Protein AF-A0A133V6A6-F1 (afdb_monomer)

pLDDT: mean 85.94, std 16.11, range [38.84, 98.31]

Organism: NCBI:txid1698274

Nearest PDB structures (foldseek):
  8to0-assembly1_Gd  TM=2.543E-01  e=1.279E+00  Mus musculus
  9cpb-assembly1_5T  TM=3.030E-01  e=3.774E+00  Bos taurus

Radius of gyration: 33.79 Å; Cα contacts (8 Å, |Δi|>4): 159; chains: 1; bounding box: 65×48×105 Å

Solvent-accessible surface area (backbone atoms only — not comparable to full-atom values): 13225 Å² total; per-residue (Å²): 139,61,66,69,58,54,53,48,54,53,47,59,66,71,58,58,72,72,74,77,75,78,83,86,76,93,72,55,73,68,56,49,52,51,50,50,54,53,51,48,52,51,52,42,55,51,50,31,58,67,40,45,63,33,49,52,48,37,53,52,37,54,52,49,53,50,52,54,44,53,61,52,68,77,54,75,72,95,63,96,63,62,68,70,59,48,54,52,20,52,53,32,41,54,50,30,44,55,41,37,53,57,19,56,70,52,47,65,76,66,93,58,67,44,56,76,46,49,63,58,31,50,60,35,45,54,54,21,50,56,40,36,51,51,26,45,71,76,25,42,73,50,28,31,74,77,38,41,74,60,46,52,53,50,50,57,44,51,52,54,35,50,51,30,49,46,58,40,50,49,57,51,50,59,50,49,54,56,49,49,54,51,48,53,51,53,51,53,51,52,54,51,50,52,51,50,55,50,49,56,52,50,53,53,50,51,51,53,52,50,52,53,50,39,72,77,38,79,78,48,76,58,77,57,62,49,94,86,76,80,50,71,50,83,55,82,99

Secondary structure (DSSP, 8-state):
--HHHHHHHHHHHHS--PPPPP------HHHHHHHHHHHHHHHHHHHHHHTHHHHHHHHHHHHHHHHHHHHHHSPPPSS---HHHHHHHHHHHHHHHHHHHHHHHT----SS--HHHHHHHHHHHHHHHHHHHHHHHHHHHHHHHHHHHHHHHHHHHHHHHHHHHHHHHHHHHHHHHHHHHHHHHHHHHHHHHHHHHHHHHHHHHHHHHHHHHHHHSTT--EEEE-TTT-PEEEE--

Sequence (237 aa):
MTENMVFKKIKDFFSGKPEEEPEIRRLTLDELKKEIIERKEDLKSKAEADLEAPLKRIIKTSGKIRRLIDDLEDAETTEEVHPRI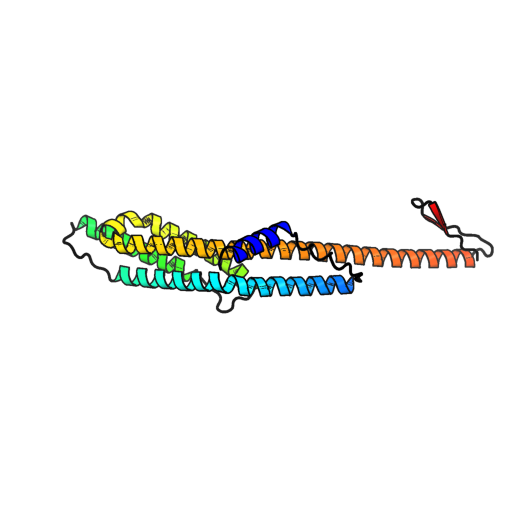YKSASEEKRLLIKKTRRALKKLDAPSSPTWGRLSKFSSSLTRSINLLGKASSSHRLRVATLFEGRMKRLEDLLDNLQTASKDFNETLANTNTRLNELDELSSTLSEREDLLRRSTALEKRINSLVDEIVEKRPGTIIVLGEVYTGKTFFTTY

Foldseek 3Di:
DPVVVVVVVVCVVVVPPPPPDPDDDDDDLVRVLVVLVVVLVVLQVVLLVQLPVLLVLLVVLLVVLLVLLVVLLPDDFPDDDDVVLVVQLNVLSVQLSVQLVVLSVLQPRDPGSGLVNLVVNLVSLVSSLVSNVVSLVVRVPSNCVRPVVSSVVSVVSSVSNVVSSVSSVVSSVVSVVVNVVSVVVSVVSVVVVVVVVVVVVVVVVVVVVVVVVCVVDPPDWDWDDDPPPRDIDGDGD

Structure (mmCIF, N/CA/C/O backbone):
data_AF-A0A133V6A6-F1
#
_entry.id   AF-A0A133V6A6-F1
#
loop_
_atom_site.group_PDB
_atom_site.id
_atom_site.type_symbol
_atom_site.label_atom_id
_atom_site.label_alt_id
_atom_site.label_comp_id
_atom_site.label_asym_id
_atom_site.label_entity_id
_atom_site.label_seq_id
_atom_site.pdbx_PDB_ins_code
_atom_site.Cartn_x
_atom_site.Cartn_y
_atom_site.Cartn_z
_atom_site.occupancy
_atom_site.B_iso_or_equiv
_atom_site.auth_seq_id
_atom_site.auth_comp_id
_atom_site.auth_asym_id
_atom_site.auth_atom_id
_atom_site.pdbx_PDB_model_num
ATOM 1 N N . MET A 1 1 ? 28.241 -31.352 20.391 1.00 46.56 1 MET A N 1
ATOM 2 C CA . MET A 1 1 ? 28.124 -31.346 18.909 1.00 46.56 1 MET A CA 1
ATOM 3 C C . MET A 1 1 ? 27.664 -29.985 18.348 1.00 46.56 1 MET A C 1
ATOM 5 O O . MET A 1 1 ? 27.111 -29.932 17.261 1.00 46.56 1 MET A O 1
ATOM 9 N N . THR A 1 2 ? 27.918 -28.870 19.041 1.00 52.50 2 THR A N 1
ATOM 10 C CA . THR A 1 2 ? 27.384 -27.531 18.705 1.00 52.50 2 THR A CA 1
ATOM 11 C C . THR A 1 2 ? 28.464 -26.534 18.261 1.00 52.50 2 THR A C 1
ATOM 13 O O . THR A 1 2 ? 28.176 -25.656 17.452 1.00 52.50 2 THR A O 1
ATOM 16 N N . GLU A 1 3 ? 29.723 -26.710 18.676 1.00 43.50 3 GLU A N 1
ATOM 17 C CA . GLU A 1 3 ? 30.851 -25.856 18.250 1.00 43.50 3 GLU A CA 1
ATOM 18 C C . GLU A 1 3 ? 31.159 -25.957 16.749 1.00 43.50 3 GLU A C 1
ATOM 20 O O . GLU A 1 3 ? 31.476 -24.956 16.107 1.00 43.50 3 GLU A O 1
ATOM 25 N N . ASN A 1 4 ? 30.960 -27.137 16.152 1.00 52.41 4 ASN A N 1
ATOM 26 C CA . ASN A 1 4 ? 31.226 -27.364 14.728 1.00 52.41 4 ASN A CA 1
ATOM 27 C C . ASN A 1 4 ? 30.282 -26.579 13.798 1.00 52.41 4 ASN A C 1
ATOM 29 O O . ASN A 1 4 ? 30.645 -26.281 12.663 1.00 52.41 4 ASN A O 1
ATOM 33 N N . MET A 1 5 ? 29.081 -26.210 14.258 1.00 54.88 5 MET A N 1
ATOM 34 C CA . MET A 1 5 ? 28.137 -25.413 13.462 1.00 54.88 5 MET A CA 1
ATOM 35 C C . MET A 1 5 ? 28.464 -23.918 13.478 1.00 54.88 5 MET A C 1
ATOM 37 O O . MET A 1 5 ? 28.239 -23.232 12.481 1.00 54.88 5 MET A O 1
ATOM 41 N N . VAL A 1 6 ? 29.004 -23.415 14.592 1.00 56.53 6 VAL A N 1
ATOM 42 C CA . VAL A 1 6 ? 29.406 -22.008 14.731 1.00 56.53 6 VAL A CA 1
ATOM 43 C C . VAL A 1 6 ? 30.671 -21.749 13.916 1.00 56.53 6 VAL A C 1
ATOM 45 O O . VAL A 1 6 ? 30.703 -20.809 13.126 1.00 56.53 6 VAL A O 1
ATOM 48 N N . PHE A 1 7 ? 31.657 -22.650 13.996 1.00 55.12 7 PHE A N 1
ATOM 49 C CA . PHE A 1 7 ? 32.857 -22.583 13.159 1.00 55.12 7 PHE A CA 1
ATOM 50 C C . PHE A 1 7 ? 32.546 -22.685 11.664 1.00 55.12 7 PHE A C 1
ATOM 52 O O . PHE A 1 7 ? 33.168 -21.987 10.870 1.00 55.12 7 PHE A O 1
ATOM 59 N N . LYS A 1 8 ? 31.553 -23.493 11.267 1.00 58.66 8 LYS A N 1
ATOM 60 C CA . LYS A 1 8 ? 31.128 -23.591 9.865 1.00 58.66 8 LYS A CA 1
ATOM 61 C C . LYS A 1 8 ? 30.477 -22.297 9.366 1.00 58.66 8 LYS A C 1
ATOM 63 O O . LYS A 1 8 ? 30.841 -21.829 8.300 1.00 58.66 8 LYS A O 1
ATOM 68 N N . LYS A 1 9 ? 29.615 -21.658 10.168 1.00 57.25 9 LYS A N 1
ATOM 69 C CA . LYS A 1 9 ? 29.013 -20.353 9.828 1.00 57.25 9 LYS A CA 1
ATOM 70 C C . LYS A 1 9 ? 30.038 -19.223 9.731 1.00 57.25 9 LYS A C 1
ATOM 72 O O . LYS A 1 9 ? 29.938 -18.398 8.832 1.00 57.25 9 LYS A O 1
ATOM 77 N N . ILE A 1 10 ? 31.021 -19.190 10.633 1.00 58.72 10 ILE A N 1
ATOM 78 C CA . ILE A 1 10 ? 32.114 -18.206 10.588 1.00 58.72 10 ILE A CA 1
ATOM 79 C C . ILE A 1 10 ? 32.993 -18.468 9.361 1.00 58.72 10 ILE A C 1
ATOM 81 O O . ILE A 1 10 ? 33.312 -17.544 8.620 1.00 58.72 10 ILE A O 1
ATOM 85 N N . LYS A 1 11 ? 33.321 -19.734 9.087 1.00 55.84 11 LYS A N 1
ATOM 86 C CA . LYS A 1 11 ? 34.073 -20.121 7.892 1.00 55.84 11 LYS A CA 1
ATOM 87 C C . LYS A 1 11 ? 33.330 -19.761 6.608 1.00 55.84 11 LYS A C 1
ATOM 89 O O . LYS A 1 11 ? 33.978 -19.266 5.706 1.00 55.84 11 LYS A O 1
ATOM 94 N N . ASP A 1 12 ? 32.013 -19.940 6.543 1.00 59.28 12 ASP A N 1
ATOM 95 C CA . ASP A 1 12 ? 31.183 -19.569 5.386 1.00 59.28 12 ASP A CA 1
ATOM 96 C C . ASP A 1 12 ? 31.060 -18.042 5.200 1.00 59.28 12 ASP A C 1
ATOM 98 O O . ASP A 1 12 ? 30.898 -17.569 4.079 1.00 59.28 12 ASP A O 1
ATOM 102 N N . PHE A 1 13 ? 31.181 -17.266 6.283 1.00 59.94 13 PHE A N 1
ATOM 103 C CA . PHE A 1 13 ? 31.206 -15.798 6.252 1.00 59.94 13 PHE A CA 1
ATOM 104 C C . PHE A 1 13 ? 32.551 -15.245 5.747 1.00 59.94 13 PHE A C 1
ATOM 106 O O . PHE A 1 13 ? 32.575 -14.268 5.007 1.00 59.94 13 PHE A O 1
ATOM 113 N N . PHE A 1 14 ? 33.670 -15.886 6.109 1.00 59.94 14 PHE A N 1
ATOM 114 C CA . PHE A 1 14 ? 35.020 -15.501 5.667 1.00 59.94 14 PHE A CA 1
ATOM 115 C C . PHE A 1 14 ? 35.478 -16.188 4.374 1.00 59.94 14 PHE A C 1
ATOM 117 O O . PHE A 1 14 ? 36.430 -15.727 3.751 1.00 59.94 14 PHE A O 1
ATOM 124 N N . SER A 1 15 ? 34.832 -17.280 3.960 1.00 53.88 15 SER A N 1
ATOM 125 C CA . SER A 1 15 ? 35.196 -18.018 2.746 1.00 53.88 15 SER A CA 1
ATOM 126 C C . SER A 1 15 ? 34.686 -17.374 1.469 1.00 53.88 15 SER A C 1
ATOM 128 O O . SER A 1 15 ? 34.937 -17.959 0.420 1.00 53.88 15 SER A O 1
ATOM 130 N N . GLY A 1 16 ? 34.011 -16.214 1.569 1.00 47.72 16 GLY A N 1
ATOM 131 C CA . GLY A 1 16 ? 33.653 -15.346 0.452 1.00 47.72 16 GLY A CA 1
ATOM 132 C C . GLY A 1 16 ? 33.331 -16.168 -0.776 1.00 47.72 16 GLY A C 1
ATOM 133 O O . GLY A 1 16 ? 34.150 -16.208 -1.692 1.00 47.72 16 GLY A O 1
ATOM 134 N N . LYS A 1 17 ? 32.206 -16.909 -0.745 1.00 44.84 17 LYS A N 1
ATOM 135 C CA . LYS A 1 17 ? 31.714 -17.571 -1.958 1.00 44.84 17 LYS A CA 1
ATOM 136 C C . LYS A 1 17 ? 31.848 -16.533 -3.071 1.00 44.84 17 LYS A C 1
ATOM 138 O O . LYS A 1 17 ? 31.282 -15.453 -2.882 1.00 44.84 17 LYS A O 1
ATOM 143 N N . PRO A 1 18 ? 32.639 -16.798 -4.124 1.00 45.88 18 PRO A N 1
ATOM 144 C CA . PRO A 1 18 ? 32.798 -15.825 -5.186 1.00 45.88 18 PRO A CA 1
ATOM 145 C C . PRO A 1 18 ? 31.386 -15.476 -5.640 1.00 45.88 18 PRO A C 1
ATOM 147 O O . PRO A 1 18 ? 30.591 -16.386 -5.892 1.00 45.88 18 PRO A O 1
ATOM 150 N N . GLU A 1 19 ? 31.041 -14.185 -5.609 1.00 52.34 19 GLU A N 1
ATOM 151 C CA . GLU A 1 19 ? 29.847 -13.714 -6.305 1.00 52.34 19 GLU A CA 1
ATOM 152 C C . GLU A 1 19 ? 29.927 -14.325 -7.701 1.00 52.34 19 GLU A C 1
ATOM 154 O O . GLU A 1 19 ? 30.965 -14.203 -8.355 1.00 52.34 19 GLU A O 1
ATOM 159 N N . GLU A 1 20 ? 28.904 -15.093 -8.089 1.00 54.84 20 GLU A N 1
ATOM 160 C CA . GLU A 1 20 ? 28.855 -15.698 -9.417 1.00 54.84 20 GLU A CA 1
ATOM 161 C C . GLU A 1 20 ? 29.150 -14.591 -10.426 1.00 54.84 20 GLU A C 1
ATOM 163 O O . GLU A 1 20 ? 28.456 -13.569 -10.444 1.00 54.84 20 GLU A O 1
ATOM 168 N N . GLU A 1 21 ? 30.236 -14.754 -11.190 1.00 45.44 21 GLU A N 1
ATOM 169 C CA . GLU A 1 21 ? 30.631 -13.752 -12.171 1.00 45.44 21 GLU A CA 1
ATOM 170 C C . GLU A 1 21 ? 29.425 -13.473 -13.075 1.00 45.44 21 GLU A C 1
ATOM 172 O O . GLU A 1 21 ? 28.773 -14.418 -13.534 1.00 45.44 21 GLU A O 1
ATOM 177 N N . PRO A 1 22 ? 29.080 -12.195 -13.302 1.00 55.59 22 PRO A N 1
ATOM 178 C CA . PRO A 1 22 ? 27.876 -11.852 -14.036 1.00 55.59 22 PRO A CA 1
ATOM 179 C C . PRO A 1 22 ? 27.923 -12.501 -15.419 1.00 55.59 22 PRO A C 1
ATOM 181 O O . PRO A 1 22 ? 28.884 -12.327 -16.167 1.00 55.59 22 PRO A O 1
ATOM 184 N N . GLU A 1 23 ? 26.878 -13.249 -15.770 1.00 69.19 23 GLU A N 1
ATOM 185 C CA . GLU A 1 23 ? 26.797 -13.916 -17.065 1.00 69.19 23 GLU A CA 1
ATOM 186 C C . GLU A 1 23 ? 26.688 -12.859 -18.179 1.00 69.19 23 GLU A C 1
ATOM 188 O O . GLU A 1 23 ? 25.634 -12.256 -18.402 1.00 69.19 23 GLU A O 1
ATOM 193 N N . ILE A 1 24 ? 27.798 -12.588 -18.873 1.00 67.56 24 ILE A N 1
ATOM 194 C CA . ILE A 1 24 ? 27.843 -11.597 -19.953 1.00 67.56 24 ILE A CA 1
ATOM 195 C C . ILE A 1 24 ? 27.177 -12.194 -21.195 1.00 67.56 24 ILE A C 1
ATOM 197 O O . ILE A 1 24 ? 27.787 -12.953 -21.950 1.00 67.56 24 ILE A O 1
ATOM 201 N N . ARG A 1 25 ? 25.924 -11.810 -21.442 1.00 77.31 25 ARG A N 1
ATOM 202 C CA . ARG A 1 25 ? 25.187 -12.157 -22.664 1.00 77.31 25 ARG A CA 1
ATOM 203 C C . ARG A 1 25 ? 25.192 -10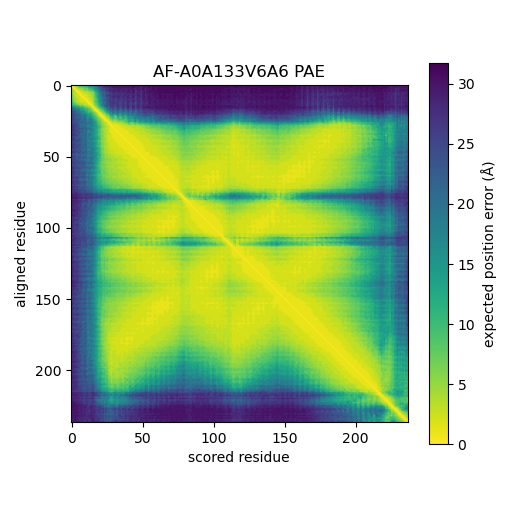.989 -23.647 1.00 77.31 25 ARG A C 1
ATOM 205 O O . ARG A 1 25 ? 25.030 -9.832 -23.263 1.00 77.31 25 ARG A O 1
ATOM 212 N N . ARG A 1 26 ? 25.363 -11.286 -24.938 1.00 77.81 26 ARG A N 1
ATOM 213 C CA . ARG A 1 26 ? 25.165 -10.306 -26.016 1.00 77.81 26 ARG A CA 1
ATOM 214 C C . ARG A 1 26 ? 23.707 -10.367 -26.450 1.00 77.81 26 ARG A C 1
ATOM 216 O O . ARG A 1 26 ? 23.291 -11.385 -26.986 1.00 77.81 26 ARG A O 1
ATOM 223 N N . LEU A 1 27 ? 22.970 -9.287 -26.213 1.00 80.25 27 LEU A N 1
ATOM 224 C CA . LEU A 1 27 ? 21.563 -9.160 -26.584 1.00 80.25 27 LEU A CA 1
ATOM 225 C C . LEU A 1 27 ? 21.402 -8.157 -27.725 1.00 80.25 27 LEU A C 1
ATOM 227 O O . LEU A 1 27 ? 22.072 -7.119 -27.768 1.00 80.25 27 LEU A O 1
ATOM 231 N N . THR A 1 28 ? 20.486 -8.457 -28.635 1.00 86.88 28 THR A N 1
ATOM 232 C CA . THR A 1 28 ? 19.935 -7.491 -29.587 1.00 86.88 28 THR A CA 1
ATOM 233 C C . THR A 1 28 ? 19.023 -6.487 -28.868 1.00 86.88 28 THR A C 1
ATOM 235 O O . THR A 1 28 ? 18.619 -6.688 -27.721 1.00 86.88 28 THR A O 1
ATOM 238 N N . LEU A 1 29 ? 18.682 -5.376 -29.533 1.00 85.44 29 LEU A N 1
ATOM 239 C CA . LEU A 1 29 ? 17.780 -4.373 -28.949 1.00 85.44 29 LEU A CA 1
ATOM 240 C C . LEU A 1 29 ? 16.377 -4.939 -28.688 1.00 85.44 29 LEU A C 1
ATOM 242 O O . LEU A 1 29 ? 15.774 -4.603 -27.671 1.00 85.44 29 LEU A O 1
ATOM 246 N N . ASP A 1 30 ? 15.884 -5.813 -29.565 1.00 87.25 30 ASP A N 1
ATOM 247 C CA . ASP A 1 30 ? 14.565 -6.435 -29.418 1.00 87.25 30 ASP A CA 1
ATOM 248 C C . ASP A 1 30 ? 14.533 -7.433 -28.256 1.00 87.25 30 ASP A C 1
ATOM 250 O O . ASP A 1 30 ? 13.592 -7.426 -27.459 1.00 87.25 30 ASP A O 1
ATOM 254 N N . GLU A 1 31 ? 15.586 -8.241 -28.101 1.00 89.50 31 GLU A N 1
ATOM 255 C CA . GLU A 1 31 ? 15.732 -9.143 -26.953 1.00 89.50 31 GLU A CA 1
ATOM 256 C C . GLU A 1 31 ? 15.799 -8.363 -25.639 1.00 89.50 31 GLU A C 1
ATOM 258 O O . GLU A 1 31 ? 15.112 -8.711 -24.680 1.00 89.50 31 GLU A O 1
ATOM 263 N N . LEU A 1 32 ? 16.553 -7.261 -25.606 1.00 90.25 32 LEU A N 1
ATOM 264 C CA . LEU A 1 32 ? 16.662 -6.427 -24.414 1.00 90.25 32 LEU A CA 1
ATOM 265 C C . LEU A 1 32 ? 15.325 -5.761 -24.048 1.00 90.25 32 LEU A C 1
ATOM 267 O O . LEU A 1 32 ? 14.958 -5.717 -22.875 1.00 90.25 32 LEU A O 1
ATOM 271 N N . LYS A 1 33 ? 14.556 -5.281 -25.034 1.00 90.75 33 LYS A N 1
ATOM 272 C CA . LYS A 1 33 ? 13.198 -4.760 -24.802 1.00 90.75 33 LYS A CA 1
ATOM 273 C C . LYS A 1 33 ? 12.275 -5.815 -24.209 1.00 90.75 33 LYS A C 1
ATOM 275 O O . LYS A 1 33 ? 11.536 -5.522 -23.269 1.00 90.75 33 LYS A O 1
ATOM 280 N N . LYS A 1 34 ? 12.320 -7.031 -24.754 1.00 93.19 34 LYS A N 1
ATOM 281 C CA . LYS A 1 34 ? 11.531 -8.153 -24.249 1.00 93.19 34 LYS A CA 1
ATOM 282 C C . LYS A 1 34 ? 11.899 -8.468 -22.799 1.00 93.19 34 LYS A C 1
ATOM 284 O O . LYS A 1 34 ? 11.007 -8.562 -21.962 1.00 93.19 34 LYS A O 1
ATOM 289 N N . GLU A 1 35 ? 13.191 -8.523 -22.488 1.00 93.06 35 GLU A N 1
ATOM 290 C CA . GLU A 1 35 ? 13.666 -8.790 -21.131 1.00 93.06 35 GLU A CA 1
ATOM 291 C C . GLU A 1 35 ? 13.238 -7.699 -20.135 1.00 93.06 35 GLU A C 1
ATOM 293 O O . GLU A 1 35 ? 12.872 -8.002 -19.002 1.00 93.06 35 GLU A O 1
ATOM 298 N N . ILE A 1 36 ? 13.204 -6.425 -20.541 1.00 93.94 36 ILE A N 1
ATOM 299 C CA . ILE A 1 36 ? 12.683 -5.339 -19.692 1.00 93.94 36 ILE A CA 1
ATOM 300 C C . ILE A 1 36 ? 11.202 -5.537 -19.378 1.00 93.94 36 ILE A C 1
ATOM 302 O O . ILE A 1 36 ? 10.792 -5.335 -18.236 1.00 93.94 36 ILE A O 1
ATOM 306 N N . ILE A 1 37 ? 10.396 -5.912 -20.375 1.00 95.19 37 ILE A N 1
ATOM 307 C CA . ILE A 1 37 ? 8.963 -6.172 -20.184 1.00 95.19 37 ILE A CA 1
ATOM 308 C C . ILE A 1 37 ? 8.773 -7.339 -19.211 1.00 95.19 37 ILE A C 1
ATOM 310 O O . ILE A 1 37 ? 8.026 -7.203 -18.244 1.00 95.19 37 ILE A O 1
ATOM 314 N N . GLU A 1 38 ? 9.491 -8.443 -19.420 1.00 96.25 38 GLU A N 1
ATOM 315 C CA . GLU A 1 38 ? 9.449 -9.613 -18.537 1.00 96.25 38 GLU A CA 1
ATOM 316 C C . GLU A 1 38 ? 9.869 -9.248 -17.106 1.00 96.25 38 GLU A C 1
ATOM 318 O O . GLU A 1 38 ? 9.146 -9.539 -16.156 1.00 96.25 38 GLU A O 1
ATOM 323 N N . ARG A 1 39 ? 10.966 -8.496 -16.936 1.00 95.50 39 ARG A N 1
ATOM 324 C CA . ARG A 1 39 ? 11.423 -8.023 -15.618 1.00 95.50 39 ARG A CA 1
ATOM 325 C C . ARG A 1 39 ? 10.413 -7.110 -14.925 1.00 95.50 39 ARG A C 1
ATOM 327 O O . ARG A 1 39 ? 10.285 -7.180 -13.703 1.00 95.50 39 ARG A O 1
ATOM 334 N N . LYS A 1 40 ? 9.702 -6.250 -15.665 1.00 96.75 40 LYS A N 1
ATOM 335 C CA . LYS A 1 40 ? 8.641 -5.399 -15.098 1.00 96.75 40 LYS A CA 1
ATOM 336 C C . LYS A 1 40 ? 7.492 -6.240 -14.558 1.00 96.75 40 LYS A C 1
ATOM 338 O O . LYS A 1 40 ? 7.023 -5.965 -13.455 1.00 96.75 40 LYS A O 1
ATOM 343 N N . GLU A 1 41 ? 7.039 -7.238 -15.310 1.00 96.62 41 GLU A N 1
ATOM 344 C CA . GLU A 1 41 ? 5.962 -8.124 -14.862 1.00 96.62 41 GLU A CA 1
ATOM 345 C C . GLU A 1 41 ? 6.403 -8.988 -13.674 1.00 96.62 41 GLU A C 1
ATOM 347 O O . GLU A 1 41 ? 5.703 -9.025 -12.665 1.00 96.62 41 GLU A O 1
ATOM 352 N N . ASP A 1 42 ? 7.614 -9.546 -13.707 1.00 96.81 42 ASP A N 1
ATOM 353 C CA . ASP A 1 42 ? 8.191 -10.290 -12.582 1.00 96.81 42 ASP A CA 1
ATOM 354 C C . ASP A 1 42 ? 8.290 -9.447 -11.304 1.00 96.81 42 ASP A C 1
ATOM 356 O O . ASP A 1 42 ? 7.974 -9.923 -10.210 1.00 96.81 42 ASP A O 1
ATOM 360 N N . LEU A 1 43 ? 8.731 -8.188 -11.417 1.00 96.12 43 LEU A N 1
ATOM 361 C CA . LEU A 1 43 ? 8.790 -7.262 -10.284 1.00 96.12 43 LEU A CA 1
ATOM 362 C C . LEU A 1 43 ? 7.403 -6.997 -9.703 1.00 96.12 43 LEU A C 1
ATOM 364 O O . LEU A 1 43 ? 7.248 -7.022 -8.482 1.00 96.12 43 LEU A O 1
ATOM 368 N N . LYS A 1 44 ? 6.400 -6.772 -10.559 1.00 96.75 44 LYS A N 1
ATOM 369 C CA . LYS A 1 44 ? 5.015 -6.587 -10.114 1.00 96.75 44 LYS A CA 1
ATOM 370 C C . LYS A 1 44 ? 4.515 -7.839 -9.406 1.00 96.75 44 LYS A C 1
ATOM 372 O O . LYS A 1 44 ? 4.082 -7.727 -8.267 1.00 96.75 44 LYS A O 1
ATOM 377 N N . SER A 1 45 ? 4.632 -9.019 -10.013 1.00 95.69 45 SER A N 1
ATOM 378 C CA . SER A 1 45 ? 4.143 -10.273 -9.427 1.00 95.69 45 SER A CA 1
ATOM 379 C C . SER A 1 45 ? 4.816 -10.612 -8.095 1.00 95.69 45 SER A C 1
ATOM 381 O O . SER A 1 45 ? 4.140 -11.023 -7.152 1.00 95.69 45 SER A O 1
ATOM 383 N N . LYS A 1 46 ? 6.131 -10.387 -7.968 1.00 95.31 46 LYS A N 1
ATOM 384 C CA . LYS A 1 46 ? 6.839 -10.547 -6.685 1.00 95.31 46 LYS A CA 1
ATOM 385 C C . LYS A 1 46 ? 6.317 -9.571 -5.635 1.00 95.31 46 LYS A C 1
ATOM 387 O O . LYS A 1 46 ? 5.990 -9.984 -4.528 1.00 95.31 46 LYS A O 1
ATOM 392 N N . ALA A 1 47 ? 6.161 -8.298 -5.995 1.00 94.44 47 ALA A N 1
ATOM 393 C CA . ALA A 1 47 ? 5.648 -7.296 -5.072 1.00 94.44 47 ALA A CA 1
ATOM 394 C C . ALA A 1 47 ? 4.190 -7.562 -4.658 1.00 94.44 47 ALA A C 1
ATOM 396 O O . ALA A 1 47 ? 3.836 -7.348 -3.502 1.00 94.44 47 ALA A O 1
ATOM 397 N N . GLU A 1 48 ? 3.342 -8.052 -5.564 1.00 95.38 48 GLU A N 1
ATOM 398 C CA . GLU A 1 48 ? 1.971 -8.476 -5.253 1.00 95.38 48 GLU A CA 1
ATOM 399 C C . GLU A 1 48 ? 1.948 -9.580 -4.183 1.00 95.38 48 GLU A C 1
ATOM 401 O O . GLU A 1 48 ? 1.156 -9.497 -3.239 1.00 95.38 48 GLU A O 1
ATOM 406 N N . ALA A 1 49 ? 2.846 -10.567 -4.288 1.00 94.56 49 ALA A N 1
ATOM 407 C CA . ALA A 1 49 ? 3.006 -11.622 -3.289 1.00 94.56 49 ALA A CA 1
ATOM 408 C C . ALA A 1 49 ? 3.540 -11.077 -1.951 1.00 94.56 49 ALA A C 1
ATOM 410 O O . ALA A 1 49 ? 2.968 -11.350 -0.893 1.00 94.56 49 ALA A O 1
ATOM 411 N N . ASP A 1 50 ? 4.580 -10.240 -1.986 1.00 94.31 50 ASP A N 1
ATOM 412 C CA . ASP A 1 50 ? 5.190 -9.651 -0.786 1.00 94.31 50 ASP A CA 1
ATOM 413 C C . ASP A 1 50 ? 4.211 -8.746 -0.016 1.00 94.31 50 ASP A C 1
ATOM 415 O O . ASP A 1 50 ? 4.231 -8.671 1.217 1.00 94.31 50 ASP A O 1
ATOM 419 N N . LEU A 1 51 ? 3.305 -8.074 -0.731 1.00 95.44 51 LEU A N 1
ATOM 420 C CA . LEU A 1 51 ? 2.288 -7.194 -0.157 1.00 95.44 51 LEU A CA 1
ATOM 421 C C . LEU A 1 51 ? 1.082 -7.948 0.422 1.00 95.44 51 LEU A C 1
ATOM 423 O O . LEU A 1 51 ? 0.289 -7.346 1.156 1.00 95.44 51 LEU A O 1
ATOM 427 N N . GLU A 1 52 ? 0.940 -9.252 0.169 1.00 93.31 52 GLU A N 1
ATOM 428 C CA . GLU A 1 52 ? -0.205 -10.038 0.634 1.00 93.31 52 GLU A CA 1
ATOM 429 C C . GLU A 1 52 ? -0.284 -10.084 2.170 1.00 93.31 52 GLU A C 1
ATOM 431 O O . GLU A 1 52 ? -1.352 -9.878 2.761 1.00 93.31 52 GLU A O 1
ATOM 436 N N . ALA A 1 53 ? 0.845 -10.314 2.844 1.00 93.25 53 ALA A N 1
ATOM 437 C CA . ALA A 1 53 ? 0.888 -10.393 4.302 1.00 93.25 53 ALA A CA 1
ATOM 438 C C . ALA A 1 53 ? 0.599 -9.035 4.987 1.00 93.25 53 ALA A C 1
ATOM 440 O O . ALA A 1 53 ? -0.283 -8.994 5.860 1.00 93.25 53 ALA A O 1
ATOM 441 N N . PRO A 1 54 ? 1.242 -7.912 4.600 1.00 94.75 54 PRO A N 1
ATOM 442 C CA . PRO A 1 54 ? 0.864 -6.580 5.074 1.00 94.75 54 PRO A CA 1
ATOM 443 C C . PRO A 1 54 ? -0.610 -6.245 4.809 1.00 94.75 54 PRO A C 1
ATOM 445 O O . PRO A 1 54 ? -1.302 -5.770 5.713 1.00 94.75 54 PRO A O 1
ATOM 448 N N . LEU A 1 55 ? -1.135 -6.565 3.619 1.00 95.50 55 LEU A N 1
ATOM 449 C CA . LEU A 1 55 ? -2.537 -6.321 3.271 1.00 95.50 55 LEU A CA 1
ATOM 450 C C . LEU A 1 55 ? -3.496 -7.093 4.188 1.00 95.50 55 LEU A C 1
ATOM 452 O O . LEU A 1 55 ? -4.429 -6.510 4.749 1.00 95.50 55 LEU A O 1
ATOM 456 N N . LYS A 1 56 ? -3.245 -8.387 4.421 1.00 94.62 56 LYS A N 1
ATOM 457 C CA . LYS A 1 56 ? -4.031 -9.198 5.366 1.00 94.62 56 LYS A CA 1
ATOM 458 C C . LYS A 1 56 ? -3.984 -8.624 6.782 1.00 94.62 56 LYS A C 1
ATOM 460 O O . LYS A 1 56 ? -5.016 -8.589 7.459 1.00 94.62 56 LYS A O 1
ATOM 465 N N . ARG A 1 57 ? -2.820 -8.141 7.238 1.00 95.69 57 ARG A N 1
ATOM 466 C CA . ARG A 1 57 ? -2.686 -7.464 8.541 1.00 95.69 57 ARG A CA 1
ATOM 467 C C . ARG A 1 57 ? -3.539 -6.200 8.605 1.00 95.69 57 ARG A C 1
ATOM 469 O O . ARG A 1 57 ? -4.277 -6.040 9.574 1.00 95.69 57 ARG A O 1
ATOM 476 N N . ILE A 1 58 ? -3.496 -5.352 7.578 1.00 96.69 58 ILE A N 1
ATOM 477 C CA . ILE A 1 58 ? -4.312 -4.132 7.482 1.00 96.69 58 ILE A CA 1
ATOM 478 C C . ILE A 1 58 ? -5.805 -4.467 7.576 1.00 96.69 58 ILE A C 1
ATOM 480 O O . ILE A 1 58 ? -6.515 -3.904 8.415 1.00 96.69 58 ILE A O 1
ATOM 484 N N . ILE A 1 59 ? -6.279 -5.431 6.781 1.00 95.62 59 ILE A N 1
ATOM 485 C CA . ILE A 1 59 ? -7.686 -5.855 6.777 1.00 95.62 59 ILE A CA 1
ATOM 486 C C . ILE A 1 59 ? -8.083 -6.384 8.159 1.00 95.62 59 ILE A C 1
ATOM 488 O O . ILE A 1 59 ? -9.067 -5.924 8.743 1.00 95.62 59 ILE A O 1
ATOM 492 N N . LYS A 1 60 ? -7.284 -7.286 8.739 1.00 96.69 60 LYS A N 1
ATOM 493 C CA . LYS A 1 60 ? -7.546 -7.871 10.061 1.00 96.69 60 LYS A CA 1
ATOM 494 C C . LYS A 1 60 ? -7.604 -6.807 11.156 1.00 96.69 60 LYS A C 1
ATOM 496 O O . LYS A 1 60 ? -8.532 -6.817 11.964 1.00 96.69 60 LYS A O 1
ATOM 501 N N . THR A 1 61 ? -6.637 -5.895 11.193 1.00 97.69 61 THR A N 1
ATOM 502 C CA . THR A 1 61 ? -6.578 -4.828 12.198 1.00 97.69 61 THR A CA 1
ATOM 503 C C . THR A 1 61 ? -7.735 -3.848 12.032 1.00 97.69 61 THR A C 1
ATOM 505 O O . THR A 1 61 ? -8.395 -3.527 13.016 1.00 97.69 61 THR A O 1
ATOM 508 N N . SER A 1 62 ? -8.078 -3.457 10.801 1.00 96.69 62 SER A N 1
ATOM 509 C CA . SER A 1 62 ? -9.243 -2.599 10.542 1.00 96.69 62 SER A CA 1
ATOM 510 C C . SER A 1 62 ? -10.562 -3.247 10.989 1.00 96.69 62 SER A C 1
ATOM 512 O O . SER A 1 62 ? -11.418 -2.581 11.573 1.00 96.69 62 SER A O 1
ATOM 514 N N . GLY A 1 63 ? -10.698 -4.567 10.810 1.00 96.94 63 GLY A N 1
ATOM 515 C CA . GLY A 1 63 ? -11.830 -5.341 11.314 1.00 96.94 63 GLY A CA 1
ATOM 516 C C . GLY A 1 63 ? -11.889 -5.385 12.843 1.00 96.94 63 GLY A C 1
ATOM 517 O O . GLY A 1 63 ? -12.968 -5.249 13.415 1.00 96.94 63 GLY A O 1
ATOM 518 N N . LYS A 1 64 ? -10.740 -5.513 13.520 1.00 98.19 64 LYS A N 1
ATOM 519 C CA . LYS A 1 64 ? -10.669 -5.434 14.989 1.00 98.19 64 LYS A CA 1
ATOM 520 C C . LYS A 1 64 ? -11.057 -4.051 15.509 1.00 98.19 64 LYS A C 1
ATOM 522 O O . LYS A 1 64 ? -11.794 -3.976 16.484 1.00 98.19 64 LYS A O 1
ATOM 527 N N . ILE A 1 65 ? -10.613 -2.980 14.846 1.00 98.19 65 ILE A N 1
ATOM 528 C CA . ILE A 1 65 ? -11.009 -1.609 15.199 1.00 98.19 65 ILE A CA 1
ATOM 529 C C . ILE A 1 65 ? -12.523 -1.455 15.053 1.00 98.19 65 ILE A C 1
ATOM 531 O O . ILE A 1 65 ? -13.156 -0.906 15.945 1.00 98.19 65 ILE A O 1
ATOM 535 N N . ARG A 1 66 ? -13.118 -1.969 13.966 1.00 97.50 66 ARG A N 1
ATOM 536 C CA . ARG A 1 66 ? -14.575 -1.920 13.770 1.00 97.50 66 ARG A CA 1
ATOM 537 C C . ARG A 1 66 ? -15.320 -2.568 14.939 1.00 97.50 66 ARG A C 1
ATOM 539 O O . ARG A 1 66 ? -16.144 -1.903 15.547 1.00 97.50 66 ARG A O 1
ATOM 546 N N . ARG A 1 67 ? -14.947 -3.800 15.303 1.00 97.81 67 ARG A N 1
ATOM 547 C CA . ARG A 1 67 ? -15.553 -4.516 16.438 1.00 97.81 67 ARG A CA 1
ATOM 548 C C . ARG A 1 67 ? -15.377 -3.769 17.756 1.00 97.81 67 ARG A C 1
ATOM 550 O O . ARG A 1 67 ? -16.342 -3.600 18.472 1.00 97.81 67 ARG A O 1
ATOM 557 N N . LEU A 1 68 ? -14.179 -3.251 18.039 1.00 98.00 68 LEU A N 1
ATOM 558 C CA . LEU A 1 68 ? -13.931 -2.482 19.263 1.00 98.00 68 LEU A CA 1
ATOM 559 C C . LEU A 1 68 ? -14.802 -1.218 19.351 1.00 98.00 68 LEU A C 1
ATOM 561 O O . LEU A 1 68 ? -15.178 -0.803 20.442 1.00 98.00 68 LEU A O 1
ATOM 565 N N . ILE A 1 69 ? -15.085 -0.585 18.214 1.00 97.38 69 ILE A N 1
ATOM 566 C CA . ILE A 1 69 ? -15.955 0.591 18.142 1.00 97.38 69 ILE A CA 1
ATOM 567 C C . ILE A 1 69 ? -17.419 0.221 18.361 1.00 97.38 69 ILE A C 1
ATOM 569 O O . ILE A 1 69 ? -18.120 0.977 19.028 1.00 97.38 69 ILE A O 1
ATOM 573 N N . ASP A 1 70 ? -17.857 -0.923 17.841 1.00 96.69 70 ASP A N 1
ATOM 574 C CA . ASP A 1 70 ? -19.193 -1.460 18.103 1.00 96.69 70 ASP A CA 1
ATOM 575 C C . ASP A 1 70 ? -19.316 -1.839 19.599 1.00 96.69 70 ASP A C 1
ATOM 577 O O . ASP A 1 70 ? -20.189 -1.327 20.292 1.00 96.69 70 ASP A O 1
ATOM 581 N N . ASP A 1 71 ? -18.326 -2.547 20.160 1.00 96.12 71 ASP A N 1
ATOM 582 C CA . ASP A 1 71 ? -18.229 -2.876 21.596 1.00 96.12 71 ASP A CA 1
ATOM 583 C C . ASP A 1 71 ? -18.156 -1.638 22.517 1.00 96.12 71 ASP A C 1
ATOM 585 O O . ASP A 1 71 ? -18.383 -1.733 23.729 1.00 96.12 71 ASP A O 1
ATOM 589 N N . LEU A 1 72 ? -17.721 -0.487 21.996 1.00 95.50 72 LEU A N 1
ATOM 590 C CA . LEU A 1 72 ? -17.678 0.786 22.720 1.00 95.50 72 LEU A CA 1
ATOM 591 C C . LEU A 1 72 ? -19.029 1.512 22.657 1.00 95.50 72 LEU A C 1
ATOM 593 O O . LEU A 1 72 ? -19.378 2.231 23.597 1.00 95.50 72 LEU A O 1
ATOM 597 N N . GLU A 1 73 ? -19.786 1.346 21.574 1.00 95.19 73 GLU A N 1
ATOM 598 C CA . GLU A 1 73 ? -21.123 1.925 21.433 1.00 95.19 73 GLU A CA 1
ATOM 599 C C . GLU A 1 73 ? -22.054 1.401 22.528 1.00 95.19 73 GLU A C 1
ATOM 601 O O . GLU A 1 73 ? -22.614 2.212 23.270 1.00 95.19 73 GLU A O 1
ATOM 606 N N . ASP A 1 74 ? -22.065 0.082 22.720 1.00 93.00 74 ASP A N 1
ATOM 607 C CA . ASP A 1 74 ? -22.914 -0.621 23.693 1.00 93.00 74 ASP A CA 1
ATOM 608 C C . ASP A 1 74 ? -22.379 -0.567 25.135 1.00 93.00 74 ASP A C 1
ATOM 610 O O . ASP A 1 74 ? -23.021 -1.031 26.073 1.00 93.00 74 ASP A O 1
ATOM 614 N N . ALA A 1 75 ? -21.180 -0.015 25.341 1.00 91.62 75 ALA A N 1
ATOM 615 C CA . ALA A 1 75 ? -20.565 0.038 26.660 1.00 91.62 75 ALA A CA 1
ATOM 616 C C . ALA A 1 75 ? -21.233 1.075 27.577 1.00 91.62 75 ALA A C 1
ATOM 618 O O . ALA A 1 75 ? -21.288 2.268 27.246 1.00 91.62 75 ALA A O 1
ATOM 619 N N . GLU A 1 76 ? -21.610 0.624 28.772 1.00 88.19 76 GLU A N 1
ATOM 620 C CA . GLU A 1 76 ? -22.033 1.457 29.899 1.00 88.19 76 GLU A CA 1
ATOM 621 C C . GLU A 1 76 ? -20.928 1.590 30.954 1.00 88.19 76 GLU A C 1
ATOM 623 O O . GLU A 1 76 ? -19.942 0.845 30.967 1.00 88.19 76 GLU A O 1
ATOM 628 N N . THR A 1 77 ? -21.078 2.581 31.829 1.00 83.81 77 THR A N 1
ATOM 629 C CA . THR A 1 77 ? -20.190 2.780 32.976 1.00 83.81 77 THR A CA 1
ATOM 630 C C . THR A 1 77 ? -20.549 1.806 34.086 1.00 83.81 77 THR A C 1
ATOM 632 O O . THR A 1 77 ? -21.713 1.688 34.450 1.00 83.81 77 THR A O 1
ATOM 635 N N . THR A 1 78 ? -19.550 1.136 34.654 1.00 77.00 78 THR A N 1
ATOM 636 C CA . THR A 1 78 ? -19.736 0.162 35.743 1.00 77.00 78 THR A CA 1
ATOM 637 C C . THR A 1 78 ? -19.814 0.798 37.130 1.00 77.00 78 THR A C 1
ATOM 639 O O . THR A 1 78 ? -20.096 0.106 38.102 1.00 77.00 78 THR A O 1
ATOM 642 N N . GLU A 1 79 ? -19.544 2.098 37.230 1.00 79.50 79 GLU A N 1
ATOM 643 C CA . GLU A 1 79 ? -19.486 2.855 38.479 1.00 79.50 79 GLU A CA 1
ATOM 644 C C . GLU A 1 79 ? -20.472 4.024 38.446 1.00 79.50 79 GLU A C 1
ATOM 646 O O . GLU A 1 79 ? -20.899 4.467 37.376 1.00 79.50 79 GLU A O 1
ATOM 651 N N . GLU A 1 80 ? -20.824 4.541 39.622 1.00 82.38 80 GLU A N 1
ATOM 652 C CA . GLU A 1 80 ? -21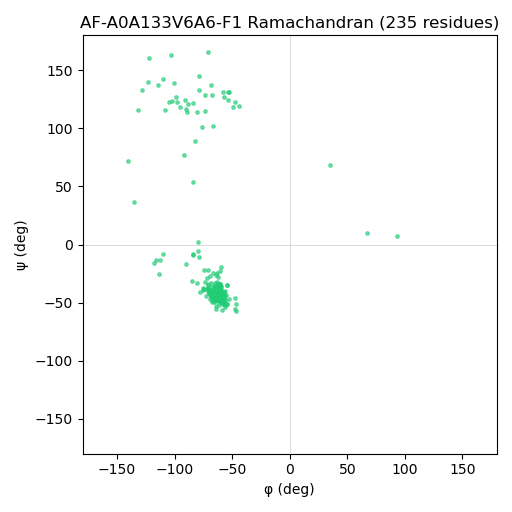.623 5.755 39.734 1.00 82.38 80 GLU A CA 1
ATOM 653 C C . GLU A 1 80 ? -20.760 6.974 39.380 1.00 82.38 80 GLU A C 1
ATOM 655 O O . GLU A 1 80 ? -19.776 7.294 40.047 1.00 82.38 80 GLU A O 1
ATOM 660 N N . VAL A 1 81 ? -21.116 7.654 38.289 1.00 88.81 81 VAL A N 1
ATOM 661 C CA . VAL A 1 81 ? -20.336 8.763 37.729 1.00 88.81 81 VAL A CA 1
ATOM 662 C C . VAL A 1 81 ? -21.122 10.059 37.847 1.00 88.81 81 VAL A C 1
ATOM 664 O O . VAL A 1 81 ? -22.301 10.126 37.500 1.00 88.81 81 VAL A O 1
ATOM 667 N N . HIS A 1 82 ? -20.443 11.141 38.235 1.00 92.06 82 HIS A N 1
ATOM 668 C CA . HIS A 1 82 ? -21.054 12.467 38.254 1.00 92.06 82 HIS A CA 1
ATOM 669 C C . HIS A 1 82 ? -21.696 12.817 36.884 1.00 92.06 82 HIS A C 1
ATOM 671 O O . HIS A 1 82 ? -21.006 12.755 35.855 1.00 92.06 82 HIS A O 1
ATOM 677 N N . PRO A 1 83 ? -22.960 13.294 36.831 1.00 90.12 83 PRO A N 1
ATOM 678 C CA . PRO A 1 83 ? -23.715 13.449 35.580 1.00 90.12 83 PRO A CA 1
ATOM 679 C C . PRO A 1 83 ? -23.022 14.283 34.494 1.00 90.12 83 PRO A C 1
ATOM 681 O O . PRO A 1 83 ? -23.130 13.994 33.302 1.00 90.12 83 PRO A O 1
ATOM 684 N N . ARG A 1 84 ? -22.270 15.323 34.883 1.00 91.44 84 ARG A N 1
ATOM 685 C CA . ARG A 1 84 ? -21.505 16.151 33.928 1.00 91.44 84 ARG A CA 1
ATOM 686 C C . ARG A 1 84 ? -20.380 15.378 33.233 1.00 91.44 84 ARG A C 1
ATOM 688 O O . ARG A 1 84 ? -20.163 15.587 32.041 1.00 91.44 84 ARG A O 1
ATOM 695 N N . ILE A 1 85 ? -19.680 14.507 33.962 1.00 90.44 85 ILE A N 1
ATOM 696 C CA . ILE A 1 85 ? -18.596 13.683 33.410 1.00 90.44 85 ILE A CA 1
ATOM 697 C C . ILE A 1 85 ? -19.202 12.655 32.461 1.00 90.44 85 ILE A C 1
ATOM 699 O O . ILE A 1 85 ? -18.767 12.567 31.314 1.00 90.44 85 ILE A O 1
ATOM 703 N N . TYR A 1 86 ? -20.269 11.979 32.898 1.00 92.00 86 TYR A N 1
ATOM 704 C CA . TYR A 1 86 ? -21.003 11.023 32.074 1.00 92.00 86 TYR A CA 1
ATOM 705 C C . TYR A 1 86 ? -21.474 11.639 30.750 1.00 92.00 86 TYR A C 1
ATOM 707 O O . TYR A 1 86 ? -21.178 11.112 29.677 1.00 92.00 86 TYR A O 1
ATOM 715 N N . LYS A 1 87 ? -22.144 12.799 30.804 1.00 91.81 87 LYS A N 1
ATOM 716 C CA . LYS A 1 87 ? -22.645 13.495 29.609 1.00 91.81 87 LYS A CA 1
ATOM 717 C C . LYS A 1 87 ? -21.515 13.886 28.654 1.00 91.81 87 LYS A C 1
ATOM 719 O O . LYS A 1 87 ? -21.641 13.687 27.449 1.00 91.81 87 LYS A O 1
ATOM 724 N N . SER A 1 88 ? -20.416 14.429 29.182 1.00 93.50 88 SER A N 1
ATOM 725 C CA . SER A 1 88 ? -19.267 14.829 28.364 1.00 93.50 88 SER A CA 1
ATOM 726 C C . SER A 1 88 ? -18.590 13.624 27.710 1.00 93.50 88 SER A C 1
ATOM 728 O O . SER A 1 88 ? -18.387 13.634 26.500 1.00 93.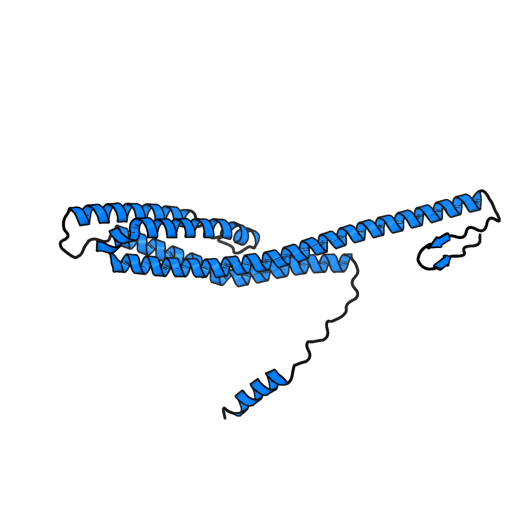50 88 SER A O 1
ATOM 730 N N . ALA A 1 89 ? -18.283 12.575 28.474 1.00 93.94 89 ALA A N 1
ATOM 731 C CA . ALA A 1 89 ? -17.644 11.372 27.950 1.00 93.94 89 ALA A CA 1
ATOM 732 C C . ALA A 1 89 ? -18.533 10.643 26.931 1.00 93.94 89 ALA A C 1
ATOM 734 O O . ALA A 1 89 ? -18.031 10.168 25.916 1.00 93.94 89 ALA A O 1
ATOM 735 N N . SER A 1 90 ? -19.850 10.606 27.154 1.00 93.31 90 SER A N 1
ATOM 736 C CA . SER A 1 90 ? -20.812 9.982 26.235 1.00 93.31 90 SER A CA 1
ATOM 737 C C . SER A 1 90 ? -20.899 10.704 24.889 1.00 93.31 90 SER A C 1
ATOM 739 O O . SER A 1 90 ? -20.930 10.059 23.841 1.00 93.31 90 SER A O 1
ATOM 741 N N . GLU A 1 91 ? -20.892 12.039 24.887 1.00 95.38 91 GLU A N 1
ATOM 742 C CA . GLU A 1 91 ? -20.896 12.809 23.638 1.00 95.38 91 GLU A CA 1
ATOM 743 C C . GLU A 1 91 ? -19.585 12.628 22.859 1.00 95.38 91 GLU A C 1
ATOM 745 O O . GLU A 1 91 ? -19.588 12.397 21.648 1.00 95.38 91 GLU A O 1
ATOM 750 N N . GLU A 1 92 ? -18.453 12.641 23.557 1.00 97.31 92 GLU A N 1
ATOM 751 C CA . GLU A 1 92 ? -17.136 12.400 22.962 1.00 97.31 92 GLU A CA 1
ATOM 752 C C . GLU A 1 92 ? -17.013 10.963 22.425 1.00 97.31 92 GLU A C 1
ATOM 754 O O . GLU A 1 92 ? -16.493 10.755 21.326 1.00 97.31 92 GLU A O 1
ATOM 759 N N . LYS A 1 93 ? -17.589 9.979 23.132 1.00 97.12 93 LYS A N 1
ATOM 760 C CA . LYS A 1 93 ? -17.717 8.580 22.689 1.00 97.12 93 LYS A CA 1
ATOM 761 C C . LYS A 1 93 ? -18.479 8.503 21.368 1.00 97.12 93 LYS A C 1
ATOM 763 O O . LYS A 1 93 ? -17.984 7.928 20.398 1.00 97.12 93 LYS A O 1
ATOM 768 N N . ARG A 1 94 ? -19.647 9.148 21.286 1.00 97.38 94 ARG A N 1
ATOM 769 C CA . ARG A 1 94 ? -20.472 9.213 20.068 1.00 97.38 94 ARG A CA 1
ATOM 770 C C . ARG A 1 94 ? -19.704 9.817 18.888 1.00 97.38 94 ARG A C 1
ATOM 772 O O . ARG A 1 94 ? -19.766 9.299 17.768 1.00 97.38 94 ARG A O 1
ATOM 779 N N . LEU A 1 95 ? -18.969 10.907 19.117 1.00 97.88 95 LEU A N 1
ATOM 780 C CA . LEU A 1 95 ? -18.171 11.570 18.081 1.00 97.88 95 LEU A CA 1
ATOM 781 C C . LEU A 1 95 ? -16.983 10.719 17.620 1.00 97.88 95 LEU A C 1
ATOM 783 O O . LEU A 1 95 ? -16.756 10.616 16.408 1.00 97.88 95 LEU A O 1
ATOM 787 N N . LEU A 1 96 ? -16.273 10.076 18.551 1.00 98.19 96 LEU A N 1
ATOM 788 C CA . LEU A 1 96 ? -15.206 9.122 18.253 1.00 98.19 96 LEU A CA 1
ATOM 789 C C . LEU A 1 96 ? -15.726 7.997 17.354 1.00 98.19 96 LEU A C 1
ATOM 791 O O . LEU A 1 96 ? -15.195 7.801 16.262 1.00 98.19 96 LEU A O 1
ATOM 795 N N . ILE A 1 97 ? -16.809 7.326 17.760 1.00 98.00 97 ILE A N 1
ATOM 796 C CA . ILE A 1 97 ? -17.444 6.237 17.002 1.00 98.00 97 ILE A CA 1
ATOM 797 C C . ILE A 1 97 ? -17.787 6.702 15.582 1.00 98.00 97 ILE A C 1
ATOM 799 O O . ILE A 1 97 ? -17.378 6.082 14.594 1.00 98.00 97 ILE A O 1
ATOM 803 N N . LYS A 1 98 ? -18.477 7.844 15.453 1.00 98.19 98 LYS A N 1
ATOM 804 C CA . LYS A 1 98 ? -18.876 8.406 14.154 1.00 98.19 98 LYS A CA 1
ATOM 805 C C . LYS A 1 98 ? -17.673 8.670 13.245 1.00 98.19 98 LYS A C 1
ATOM 807 O O . LYS A 1 98 ? -17.707 8.335 12.056 1.00 98.19 98 LYS A O 1
ATOM 812 N N . LYS A 1 99 ? -16.614 9.294 13.770 1.00 98.06 99 LYS A N 1
ATOM 813 C CA . LYS A 1 99 ? -15.413 9.629 12.988 1.00 98.06 99 LYS A CA 1
ATOM 814 C C . LYS A 1 99 ? -14.622 8.380 12.607 1.00 98.06 99 LYS A C 1
ATOM 816 O O . LYS A 1 99 ? -14.215 8.272 11.449 1.00 98.06 99 LYS A O 1
ATOM 821 N N . THR A 1 100 ? -14.479 7.425 13.521 1.00 97.94 100 THR A N 1
ATOM 822 C CA . THR A 1 100 ? -13.792 6.156 13.268 1.00 97.94 100 THR A CA 1
ATOM 823 C C . THR A 1 100 ? -14.518 5.334 12.207 1.00 97.94 100 THR A C 1
ATOM 825 O O . THR A 1 100 ? -13.898 4.932 11.224 1.00 97.94 100 THR A O 1
ATOM 828 N N . ARG A 1 101 ? -15.847 5.182 12.299 1.00 97.06 101 ARG A N 1
ATOM 829 C CA . ARG A 1 101 ? -16.656 4.516 11.259 1.00 97.06 101 ARG A CA 1
ATOM 830 C C . ARG A 1 101 ? -16.498 5.185 9.893 1.00 97.06 101 ARG A C 1
ATOM 832 O O . ARG A 1 101 ? -16.302 4.502 8.888 1.00 97.06 101 ARG A O 1
ATOM 839 N N . ARG A 1 102 ? -16.517 6.524 9.839 1.00 95.94 102 ARG A N 1
ATOM 840 C CA . ARG A 1 102 ? -16.292 7.280 8.593 1.00 95.94 102 ARG A CA 1
ATOM 841 C C . ARG A 1 102 ? -14.902 7.032 8.006 1.00 95.94 102 ARG A C 1
ATOM 843 O O . ARG A 1 102 ? -14.780 6.968 6.786 1.00 95.94 102 ARG A O 1
ATOM 850 N N . ALA A 1 103 ? -13.873 6.943 8.844 1.00 96.38 103 ALA A N 1
ATOM 851 C CA . ALA A 1 103 ? -12.515 6.652 8.402 1.00 96.38 103 ALA A CA 1
ATOM 852 C C . ALA A 1 103 ? -12.406 5.220 7.860 1.00 96.38 103 ALA A C 1
ATOM 854 O O . ALA A 1 103 ? -11.943 5.033 6.742 1.00 96.38 103 ALA A O 1
ATOM 855 N N . LEU A 1 104 ? -12.936 4.231 8.586 1.00 95.25 104 LEU A N 1
ATOM 856 C CA . LEU A 1 104 ? -12.936 2.828 8.160 1.00 95.25 104 LEU A CA 1
ATOM 857 C C . LEU A 1 104 ? -13.738 2.587 6.877 1.00 95.25 104 LEU A C 1
ATOM 859 O O . LEU A 1 104 ? -13.352 1.743 6.081 1.00 95.25 104 LEU A O 1
ATOM 863 N N . LYS A 1 105 ? -14.834 3.322 6.642 1.00 93.06 105 LYS A N 1
ATOM 864 C CA . LYS A 1 105 ? -15.612 3.219 5.392 1.00 93.06 105 LYS A CA 1
ATOM 865 C C . LYS A 1 105 ? -14.810 3.650 4.157 1.00 93.06 105 LYS A C 1
ATOM 867 O O . LYS A 1 105 ? -15.117 3.221 3.055 1.00 93.06 105 LYS A O 1
ATOM 872 N N . LYS A 1 106 ? -13.813 4.523 4.330 1.00 89.19 106 LYS A N 1
ATOM 873 C CA . LYS A 1 106 ? -12.937 4.987 3.242 1.00 89.19 106 LYS A CA 1
ATOM 874 C C . LYS A 1 106 ? -11.773 4.040 2.962 1.00 89.19 106 LYS A C 1
ATOM 876 O O . LYS A 1 106 ? -11.061 4.253 1.985 1.00 89.19 106 LYS A O 1
ATOM 881 N N . LEU A 1 107 ? -11.567 3.043 3.820 1.00 90.25 107 LEU A N 1
ATOM 882 C CA . LEU A 1 107 ? -10.558 2.017 3.633 1.00 90.25 107 LEU A CA 1
ATOM 883 C C . LEU A 1 107 ? -11.141 0.964 2.686 1.00 90.25 107 LEU A C 1
ATOM 885 O O . LEU A 1 107 ? -11.802 0.021 3.114 1.00 90.25 107 LEU A O 1
ATOM 889 N N . ASP A 1 108 ? -10.943 1.188 1.390 1.00 80.25 108 ASP A N 1
ATOM 890 C CA . ASP A 1 108 ? -11.402 0.302 0.321 1.00 80.25 108 ASP A CA 1
ATOM 891 C C . ASP A 1 108 ? -10.293 -0.699 -0.016 1.00 80.25 108 ASP A C 1
ATOM 893 O O . ASP A 1 108 ? -9.508 -0.513 -0.947 1.00 80.25 108 ASP A O 1
ATOM 897 N N . ALA A 1 109 ? -10.144 -1.709 0.844 1.00 86.69 109 ALA A N 1
ATOM 898 C CA . ALA A 1 109 ? -9.130 -2.735 0.651 1.00 86.69 109 ALA A CA 1
ATOM 899 C C . ALA A 1 109 ? -9.470 -3.583 -0.586 1.00 86.69 109 ALA A C 1
ATOM 901 O O . ALA A 1 109 ? -10.588 -4.095 -0.682 1.00 86.69 109 ALA A O 1
ATOM 902 N N . PRO A 1 110 ? -8.525 -3.768 -1.523 1.00 86.88 110 PRO A N 1
ATOM 903 C CA . PRO A 1 110 ? -8.805 -4.490 -2.750 1.00 86.88 110 PRO A CA 1
ATOM 904 C C . PRO A 1 110 ? -9.044 -5.976 -2.468 1.00 86.88 110 PRO A C 1
ATOM 906 O O . PRO A 1 110 ? -8.306 -6.606 -1.712 1.00 86.88 110 PRO A O 1
ATOM 909 N N . SER A 1 111 ? -10.056 -6.549 -3.122 1.00 78.81 111 SER A N 1
ATOM 910 C CA . SER A 1 111 ? -10.364 -7.983 -3.039 1.00 78.81 111 SER A CA 1
ATOM 911 C C . SER A 1 111 ? -9.336 -8.864 -3.752 1.00 78.81 111 SER A C 1
ATOM 913 O O . SER A 1 111 ? -9.211 -10.038 -3.421 1.00 78.81 111 SER A O 1
ATOM 915 N N . SER A 1 112 ? -8.589 -8.299 -4.707 1.00 80.88 112 SER A N 1
ATOM 916 C CA . SER A 1 112 ? -7.468 -8.957 -5.380 1.00 80.88 112 SER A CA 1
ATOM 917 C C . SER A 1 112 ? -6.214 -8.073 -5.325 1.00 80.88 112 SER A C 1
ATOM 919 O O . SER A 1 112 ? -6.302 -6.878 -5.641 1.00 80.88 112 SER A O 1
ATOM 921 N 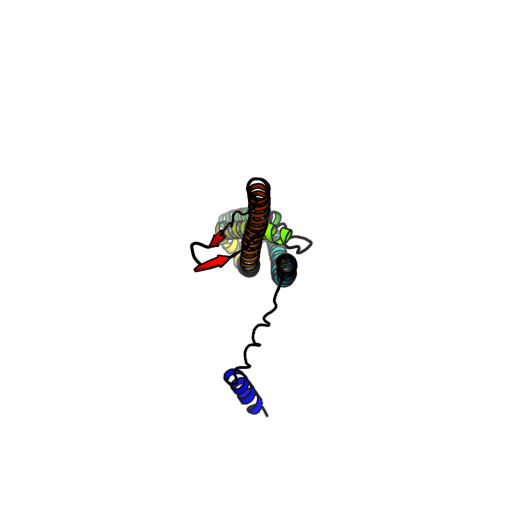N . PRO A 1 113 ? -5.045 -8.625 -4.962 1.00 86.25 113 PRO A N 1
ATOM 922 C CA . PRO A 1 113 ? -3.818 -7.860 -4.775 1.00 86.25 113 PRO A CA 1
ATOM 923 C C . PRO A 1 113 ? -3.088 -7.634 -6.105 1.00 86.25 113 PRO A C 1
ATOM 925 O O . PRO A 1 113 ? -1.924 -7.960 -6.231 1.00 86.25 113 PRO A O 1
ATOM 928 N N . THR A 1 114 ? -3.758 -7.083 -7.117 1.00 93.38 114 THR A N 1
ATOM 929 C CA . THR A 1 114 ? -3.088 -6.709 -8.377 1.00 93.38 114 THR A CA 1
ATOM 930 C C . THR A 1 114 ? -2.349 -5.384 -8.201 1.00 93.38 114 THR A C 1
ATOM 932 O O . THR A 1 114 ? -2.907 -4.476 -7.573 1.00 93.38 114 THR A O 1
ATOM 935 N N . TRP A 1 115 ? -1.201 -5.203 -8.845 1.00 94.12 115 TRP A N 1
ATOM 936 C CA . TRP A 1 115 ? -0.301 -4.059 -8.711 1.00 94.12 115 TRP A CA 1
ATOM 937 C C . TRP A 1 115 ? -1.041 -2.722 -8.779 1.00 94.12 115 TRP A C 1
ATOM 939 O O . TRP A 1 115 ? -1.049 -1.954 -7.819 1.00 94.12 115 TRP A O 1
ATOM 949 N N . GLY A 1 116 ? -1.805 -2.491 -9.852 1.00 92.06 116 GLY A N 1
ATOM 950 C CA . GLY A 1 116 ? -2.558 -1.245 -10.028 1.00 92.06 116 GLY A CA 1
ATOM 951 C C . GLY A 1 116 ? -3.625 -0.985 -8.952 1.00 92.06 116 GLY A C 1
ATOM 952 O O . GLY A 1 116 ? -3.937 0.171 -8.658 1.00 92.06 116 GLY A O 1
ATOM 953 N N . ARG A 1 117 ? -4.185 -2.032 -8.331 1.00 93.44 117 ARG A N 1
ATOM 954 C CA . ARG A 1 117 ? -5.113 -1.896 -7.193 1.00 93.44 117 ARG A CA 1
ATOM 955 C C . ARG A 1 117 ? -4.362 -1.600 -5.897 1.00 93.44 117 ARG A C 1
ATOM 957 O O . ARG A 1 117 ? -4.812 -0.745 -5.141 1.00 93.44 117 ARG A O 1
ATOM 964 N N . LEU A 1 118 ? -3.219 -2.247 -5.667 1.00 95.00 118 LEU A N 1
ATOM 965 C CA . LEU A 1 118 ? -2.363 -2.009 -4.501 1.00 95.00 118 LEU A CA 1
ATOM 966 C C . LEU A 1 118 ? -1.835 -0.567 -4.484 1.00 95.00 118 LEU A C 1
ATOM 968 O O . LEU A 1 118 ? -1.945 0.114 -3.462 1.00 95.00 118 LEU A O 1
ATOM 972 N N . SER A 1 119 ? -1.379 -0.053 -5.632 1.00 92.31 119 SER A N 1
ATOM 973 C CA . SER A 1 119 ? -0.933 1.341 -5.762 1.00 92.31 119 SER A CA 1
ATOM 974 C C . SER A 1 119 ? -2.056 2.338 -5.447 1.00 92.31 119 SER A C 1
ATOM 976 O O . SER A 1 119 ? -1.848 3.297 -4.703 1.00 92.31 119 SER A O 1
ATOM 978 N N . LYS A 1 120 ? -3.279 2.104 -5.948 1.00 91.69 120 LYS A N 1
ATOM 979 C CA . LYS A 1 120 ? -4.448 2.949 -5.626 1.00 91.69 120 LYS A CA 1
ATOM 980 C C . LYS A 1 120 ? -4.828 2.860 -4.148 1.00 91.69 120 LYS A C 1
ATOM 982 O O . LYS A 1 120 ? -5.147 3.875 -3.523 1.00 91.69 120 LYS A O 1
ATOM 987 N N . PHE A 1 121 ? -4.769 1.657 -3.582 1.00 95.25 121 PHE A N 1
ATOM 988 C CA . PHE A 1 121 ? -5.113 1.411 -2.189 1.00 95.25 121 PHE A CA 1
ATOM 989 C C . PHE A 1 121 ? -4.222 2.201 -1.223 1.00 95.25 121 PHE A C 1
ATOM 991 O O . PHE A 1 121 ? -4.759 2.790 -0.284 1.00 95.25 121 PHE A O 1
ATOM 998 N N . SER A 1 122 ? -2.914 2.312 -1.488 1.00 94.50 122 SER A N 1
ATOM 999 C CA . SER A 1 122 ? -1.953 3.064 -0.657 1.00 94.50 122 SER A CA 1
ATOM 1000 C C . SER A 1 122 ? -2.444 4.469 -0.275 1.00 94.50 122 SER A C 1
ATOM 1002 O O . SER A 1 122 ? -2.434 4.855 0.897 1.00 94.50 122 SER A O 1
ATOM 1004 N N . SER A 1 123 ? -2.981 5.219 -1.240 1.00 90.75 123 SER A N 1
ATOM 1005 C CA . SER A 1 123 ? -3.492 6.573 -0.992 1.00 90.75 123 SER A CA 1
ATOM 1006 C C . SER A 1 123 ? -4.724 6.574 -0.076 1.00 90.75 123 SER A C 1
ATOM 1008 O O . SER A 1 123 ? -4.845 7.403 0.834 1.00 90.75 123 SER A O 1
ATOM 1010 N N . SER A 1 124 ? -5.645 5.630 -0.287 1.00 93.62 124 SER A N 1
ATOM 1011 C CA . SER A 1 124 ? -6.842 5.475 0.551 1.00 93.62 124 SER A CA 1
ATOM 1012 C C . SER A 1 124 ? -6.498 5.020 1.976 1.00 93.62 124 SER A C 1
ATOM 1014 O O . SER A 1 124 ? -7.095 5.510 2.942 1.00 93.62 124 SER A O 1
ATOM 1016 N N . LEU A 1 125 ? -5.491 4.153 2.116 1.00 95.88 125 LEU A N 1
ATOM 1017 C CA . LEU A 1 125 ? -4.977 3.639 3.379 1.00 95.88 125 LEU A CA 1
ATOM 1018 C C . LEU A 1 125 ? -4.383 4.770 4.218 1.00 95.88 125 LEU A C 1
ATOM 1020 O O . LEU A 1 125 ? -4.862 5.024 5.325 1.00 95.88 125 LEU A O 1
ATOM 1024 N N . THR A 1 126 ? -3.434 5.522 3.656 1.00 94.88 126 THR A N 1
ATOM 1025 C CA . THR A 1 126 ? -2.798 6.672 4.317 1.00 94.88 126 THR A CA 1
ATOM 1026 C C . THR A 1 126 ? -3.836 7.699 4.769 1.00 94.88 126 THR A C 1
ATOM 1028 O O . THR A 1 126 ? -3.822 8.169 5.909 1.00 94.88 126 THR A O 1
ATOM 1031 N N . ARG A 1 127 ? -4.813 8.017 3.909 1.00 95.06 127 ARG A N 1
ATOM 1032 C CA . ARG A 1 127 ? -5.896 8.945 4.262 1.00 95.06 127 ARG A CA 1
ATOM 1033 C C . ARG A 1 127 ? -6.754 8.423 5.414 1.00 95.06 127 ARG A C 1
ATOM 1035 O O . ARG A 1 127 ? -7.144 9.206 6.280 1.00 95.06 127 ARG A O 1
ATOM 1042 N N . SER A 1 128 ? -7.070 7.133 5.414 1.00 96.19 128 SER A N 1
ATOM 1043 C CA . SER A 1 128 ? -7.899 6.507 6.445 1.00 96.19 128 SER A CA 1
ATOM 1044 C C . SER A 1 128 ? -7.178 6.470 7.789 1.00 96.19 128 SER A C 1
ATOM 1046 O O . SER A 1 128 ? -7.765 6.878 8.788 1.00 96.19 128 SER A O 1
ATOM 1048 N N . ILE A 1 129 ? -5.894 6.104 7.813 1.00 96.25 129 ILE A N 1
ATOM 1049 C CA . ILE A 1 129 ? -5.060 6.111 9.026 1.00 96.25 129 ILE A CA 1
ATOM 1050 C C . ILE A 1 129 ? -4.958 7.516 9.614 1.00 96.25 129 ILE A C 1
ATOM 1052 O O . ILE A 1 129 ? -5.203 7.701 10.803 1.00 96.25 129 ILE A O 1
ATOM 1056 N N . ASN A 1 130 ? -4.731 8.533 8.781 1.00 96.44 130 ASN A N 1
ATOM 1057 C CA . ASN A 1 130 ? -4.706 9.922 9.240 1.00 96.44 130 ASN A CA 1
ATOM 1058 C C . ASN A 1 130 ? -6.040 10.362 9.866 1.00 96.44 130 ASN A C 1
ATOM 1060 O O . ASN A 1 130 ? -6.060 11.108 10.846 1.00 96.44 130 ASN A O 1
ATOM 1064 N N . LEU A 1 131 ? -7.174 9.920 9.313 1.00 96.75 131 LEU A N 1
ATOM 1065 C CA . LEU A 1 131 ? -8.490 10.210 9.886 1.00 96.75 131 LEU A CA 1
ATOM 1066 C C . LEU A 1 131 ? -8.723 9.467 11.205 1.00 96.75 131 LEU A C 1
ATOM 1068 O O . LEU A 1 131 ? -9.307 10.050 12.117 1.00 96.75 131 LEU A O 1
ATOM 1072 N N . LEU A 1 132 ? -8.261 8.221 11.311 1.00 97.56 132 LEU A N 1
ATOM 1073 C CA . LEU A 1 132 ? -8.330 7.429 12.537 1.00 97.56 132 LEU A CA 1
ATOM 1074 C C . LEU A 1 132 ? -7.487 8.049 13.656 1.00 97.56 132 LEU A C 1
ATOM 1076 O O . LEU A 1 132 ? -8.000 8.265 14.752 1.00 97.56 132 LEU A O 1
ATOM 1080 N N . GLY A 1 133 ? -6.240 8.421 13.359 1.00 96.69 133 GLY A N 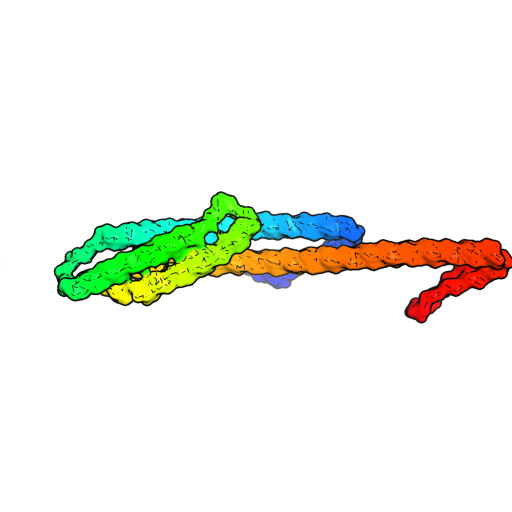1
ATOM 1081 C CA . GLY A 1 133 ? -5.356 9.099 14.306 1.00 96.69 133 GLY A CA 1
ATOM 1082 C C . GLY A 1 133 ? -5.961 10.408 14.816 1.00 96.69 133 GLY A C 1
ATOM 1083 O O . GLY A 1 133 ? -6.000 10.639 16.021 1.00 96.69 133 GLY A O 1
ATOM 1084 N N . LYS A 1 134 ? -6.544 11.224 13.922 1.00 97.19 134 LYS A N 1
ATOM 1085 C CA . LYS A 1 134 ? -7.262 12.457 14.303 1.00 97.19 134 LYS A CA 1
ATOM 1086 C C . LYS A 1 134 ? -8.505 12.193 15.150 1.00 97.19 134 LYS A C 1
ATOM 1088 O O . LYS A 1 134 ? -8.805 12.977 16.048 1.00 97.19 134 LYS A O 1
ATOM 1093 N N . ALA A 1 135 ? -9.265 11.142 14.842 1.00 96.56 135 ALA A N 1
ATOM 1094 C CA . ALA A 1 135 ? -10.441 10.772 15.624 1.00 96.56 135 ALA A CA 1
ATOM 1095 C C . ALA A 1 135 ? -10.038 10.377 17.048 1.00 96.56 135 ALA A C 1
ATOM 1097 O O . ALA A 1 135 ? -10.603 10.914 17.998 1.00 96.56 135 ALA A O 1
ATOM 1098 N N . SER A 1 136 ? -9.026 9.514 17.177 1.00 96.31 136 SER A N 1
ATOM 1099 C CA . SER A 1 136 ? -8.479 9.104 18.469 1.00 96.31 136 SER A CA 1
ATOM 1100 C C . SER A 1 136 ? -7.973 10.313 19.255 1.00 96.31 136 SER A C 1
ATOM 1102 O O . SER A 1 136 ? -8.501 10.610 20.323 1.00 96.31 136 SER A O 1
ATOM 1104 N N . SER A 1 137 ? -7.054 11.102 18.692 1.00 95.50 137 SER A N 1
ATOM 1105 C CA . SER A 1 137 ? -6.439 12.226 19.408 1.00 95.50 137 SER A CA 1
ATOM 1106 C C . SER A 1 137 ? -7.441 13.286 19.877 1.00 95.50 137 SER A C 1
ATOM 1108 O O . SER A 1 137 ? -7.284 13.818 20.974 1.00 95.50 137 SER A O 1
ATOM 1110 N N . SER A 1 138 ? -8.492 13.556 19.093 1.00 96.44 138 SER A N 1
ATOM 1111 C CA . SER A 1 138 ? -9.506 14.565 19.438 1.00 96.44 138 SER A CA 1
ATOM 1112 C C . SER A 1 138 ? -10.376 14.170 20.633 1.00 96.44 138 SER A C 1
ATOM 1114 O O . SER A 1 138 ? -10.826 15.045 21.362 1.00 96.44 138 SER A O 1
ATOM 1116 N N . HIS A 1 139 ? -10.651 12.875 20.807 1.00 96.50 139 HIS A N 1
ATOM 1117 C CA . HIS A 1 139 ? -11.684 12.389 21.733 1.00 96.50 139 HIS A CA 1
ATOM 1118 C C . HIS A 1 139 ? -11.116 11.542 22.881 1.00 96.50 139 HIS A C 1
ATOM 1120 O O . HIS A 1 139 ? -11.799 11.301 23.878 1.00 96.50 139 HIS A O 1
ATOM 1126 N N . ARG A 1 140 ? -9.848 11.125 22.772 1.00 93.69 140 ARG A N 1
ATOM 1127 C CA . ARG A 1 140 ? -9.176 10.186 23.676 1.00 93.69 140 ARG A CA 1
ATOM 1128 C C . ARG A 1 140 ? -9.385 10.501 25.146 1.00 93.69 140 ARG A C 1
ATOM 1130 O O . ARG A 1 140 ? -9.872 9.650 25.874 1.00 93.69 140 ARG A O 1
ATOM 1137 N N . LEU A 1 141 ? -9.014 11.704 25.585 1.00 94.19 141 LEU A N 1
ATOM 1138 C CA . LEU A 1 141 ? -8.940 12.035 27.012 1.00 94.19 141 LEU A CA 1
ATOM 1139 C C . LEU A 1 141 ? -10.304 11.888 27.708 1.00 94.19 141 LEU A C 1
ATOM 1141 O O . LEU A 1 141 ? -10.407 11.328 28.797 1.00 94.19 141 LEU A O 1
ATOM 1145 N N . ARG A 1 142 ? -11.365 12.361 27.049 1.00 93.94 142 ARG A N 1
ATOM 1146 C CA . ARG A 1 142 ? -12.728 12.347 27.591 1.00 93.94 142 ARG A CA 1
ATOM 1147 C C . ARG A 1 142 ? -13.345 10.956 27.559 1.00 93.94 142 ARG A C 1
ATOM 1149 O O . ARG A 1 142 ? -14.006 10.575 28.517 1.00 93.94 142 ARG A O 1
ATOM 1156 N N . VAL A 1 143 ? -13.100 10.184 26.502 1.00 95.38 143 VAL A N 1
ATOM 1157 C CA . VAL A 1 143 ? -13.583 8.797 26.420 1.00 95.38 143 VAL A CA 1
ATOM 1158 C C . VAL A 1 143 ? -12.823 7.903 27.401 1.00 95.38 143 VAL A C 1
ATOM 1160 O O . VAL A 1 143 ? -13.438 7.105 28.103 1.00 95.38 143 VAL A O 1
ATOM 1163 N N . ALA A 1 144 ? -11.506 8.078 27.524 1.00 95.31 144 ALA A N 1
ATOM 1164 C CA . ALA A 1 144 ? -10.667 7.311 28.441 1.00 95.31 144 ALA A CA 1
ATOM 1165 C C . ALA A 1 144 ? -11.039 7.528 29.912 1.00 95.31 144 ALA A C 1
ATOM 1167 O O . ALA A 1 144 ? -10.835 6.625 30.708 1.00 95.31 144 ALA A O 1
ATOM 1168 N N . THR A 1 145 ? -11.652 8.667 30.259 1.00 93.94 145 THR A N 1
ATOM 1169 C CA . THR A 1 145 ? -12.133 8.927 31.628 1.00 93.94 145 THR A CA 1
ATOM 1170 C C . THR A 1 145 ? -13.075 7.825 32.128 1.00 93.94 145 THR A C 1
ATOM 1172 O O . THR A 1 145 ? -13.045 7.509 33.307 1.00 93.94 145 THR A O 1
ATOM 1175 N N . LEU A 1 146 ? -13.894 7.239 31.244 1.00 94.38 146 LEU A N 1
ATOM 1176 C CA . LEU A 1 146 ? -14.870 6.195 31.598 1.00 94.38 146 LEU A CA 1
ATOM 1177 C C . LEU A 1 146 ? -14.614 4.850 30.903 1.00 94.38 146 LEU A C 1
ATOM 1179 O O . LEU A 1 146 ? -15.164 3.828 31.300 1.00 94.38 146 LEU A O 1
ATOM 1183 N N . PHE A 1 147 ? -13.792 4.837 29.853 1.00 94.62 147 PHE A N 1
ATOM 1184 C CA . PHE A 1 147 ? -13.563 3.669 29.002 1.00 94.62 147 PHE A CA 1
ATOM 1185 C C . PHE A 1 147 ? -12.071 3.453 28.703 1.00 94.62 147 PHE A C 1
ATOM 1187 O O . PHE A 1 147 ? -11.714 3.048 27.593 1.00 94.62 147 PHE A O 1
ATOM 1194 N N . GLU A 1 148 ? -11.192 3.715 29.676 1.00 94.12 148 GLU A N 1
ATOM 1195 C CA . GLU A 1 148 ? -9.727 3.653 29.537 1.00 94.12 148 GLU A CA 1
ATOM 1196 C C . GLU A 1 148 ? -9.247 2.375 28.837 1.00 94.12 148 GLU A C 1
ATOM 1198 O O . GLU A 1 148 ? -8.546 2.439 27.827 1.00 94.12 148 GLU A O 1
ATOM 1203 N N . GLY A 1 149 ? -9.695 1.205 29.305 1.00 94.75 149 GLY A N 1
ATOM 1204 C CA . GLY A 1 149 ? -9.280 -0.079 28.737 1.00 94.75 149 GLY A CA 1
ATOM 1205 C C . GLY A 1 149 ? -9.640 -0.244 27.255 1.00 94.75 149 GLY A C 1
ATOM 1206 O O . GLY A 1 149 ? -8.873 -0.840 26.499 1.00 94.75 149 GLY A O 1
ATOM 1207 N N . ARG A 1 150 ? -10.776 0.309 26.806 1.00 95.50 150 ARG A N 1
ATOM 1208 C CA . ARG A 1 150 ? -11.163 0.300 25.383 1.00 95.50 150 ARG A CA 1
ATOM 1209 C C . ARG A 1 150 ? -10.338 1.302 24.581 1.00 95.50 150 ARG A C 1
ATOM 1211 O O . ARG A 1 150 ? -9.928 0.979 23.470 1.00 95.50 150 ARG A O 1
ATOM 1218 N N . MET A 1 151 ? -10.048 2.474 25.145 1.00 96.38 151 MET A N 1
ATOM 1219 C CA . MET A 1 151 ? -9.200 3.474 24.490 1.00 96.38 151 MET A CA 1
ATOM 1220 C C . MET A 1 151 ? -7.763 2.992 24.306 1.00 96.38 151 MET A C 1
ATOM 1222 O O . MET A 1 151 ? -7.232 3.112 23.206 1.00 96.38 151 MET A O 1
ATOM 1226 N N . LYS A 1 152 ? -7.172 2.354 25.320 1.00 96.88 152 LYS A N 1
ATOM 1227 C CA . LYS A 1 152 ? -5.832 1.766 25.215 1.00 96.88 152 LYS A CA 1
ATOM 1228 C C . LYS A 1 152 ? -5.765 0.703 24.115 1.00 96.88 152 LYS A C 1
ATOM 1230 O O . LYS A 1 152 ? -4.897 0.751 23.254 1.00 96.88 152 LYS A O 1
ATOM 1235 N N . ARG A 1 153 ? -6.754 -0.198 24.065 1.00 98.00 153 ARG A N 1
ATOM 1236 C CA . ARG A 1 153 ? -6.866 -1.192 22.981 1.00 98.00 153 ARG A CA 1
ATOM 1237 C C . ARG A 1 153 ? -7.025 -0.545 21.604 1.00 98.00 153 ARG A C 1
ATOM 1239 O O . ARG A 1 153 ? -6.535 -1.095 20.621 1.00 98.00 153 ARG A O 1
ATOM 1246 N N . LEU A 1 154 ? -7.735 0.583 21.509 1.00 97.94 154 LEU A N 1
ATOM 1247 C CA . LEU A 1 154 ? -7.874 1.316 20.252 1.00 97.94 154 LEU A CA 1
ATOM 1248 C C . LEU A 1 154 ? -6.519 1.865 19.803 1.00 97.94 154 LEU A C 1
ATOM 1250 O O . LEU A 1 154 ? -6.175 1.696 18.639 1.00 97.94 154 LEU A O 1
ATOM 1254 N N . GLU A 1 155 ? -5.751 2.469 20.707 1.00 97.00 155 GLU A N 1
ATOM 1255 C CA . GLU A 1 155 ? -4.398 2.972 20.431 1.00 97.00 155 GLU A CA 1
ATOM 1256 C C . GLU A 1 155 ? -3.466 1.856 19.959 1.00 97.00 155 GLU A C 1
ATOM 1258 O O . GLU A 1 155 ? -2.914 1.963 18.865 1.00 97.00 155 GLU A O 1
ATOM 1263 N N . ASP A 1 156 ? -3.421 0.729 20.676 1.00 98.06 156 ASP A N 1
ATOM 1264 C CA . ASP A 1 156 ? -2.618 -0.434 20.279 1.00 98.06 156 ASP A CA 1
ATOM 1265 C C . ASP A 1 156 ? -2.981 -0.920 18.861 1.00 98.06 156 ASP A C 1
ATOM 1267 O O . ASP A 1 156 ? -2.124 -1.312 18.062 1.00 98.06 156 ASP A O 1
ATOM 1271 N N . LEU A 1 157 ? -4.272 -0.926 18.510 1.00 98.31 157 LEU A N 1
ATOM 1272 C CA . LEU A 1 157 ? -4.723 -1.308 17.170 1.00 98.31 157 LEU A CA 1
ATOM 1273 C C . LEU A 1 157 ? -4.356 -0.266 16.107 1.00 98.31 157 LEU A C 1
ATOM 1275 O O . LEU A 1 157 ? -4.062 -0.651 14.973 1.00 98.31 157 LEU A O 1
ATOM 1279 N N . LEU A 1 158 ? -4.379 1.025 16.440 1.00 97.62 158 LEU A N 1
ATOM 1280 C CA . LEU A 1 158 ? -3.972 2.094 15.529 1.00 97.62 158 LEU A CA 1
ATOM 1281 C C . LEU A 1 158 ? -2.473 2.042 15.243 1.00 97.62 158 LEU A C 1
ATOM 1283 O O . LEU A 1 158 ? -2.096 2.115 14.075 1.00 97.62 158 LEU A O 1
ATOM 1287 N N . ASP A 1 159 ? -1.647 1.804 16.258 1.00 97.44 159 ASP A N 1
ATOM 1288 C CA . ASP A 1 159 ? -0.202 1.637 16.095 1.00 97.44 159 ASP A CA 1
ATOM 1289 C C . ASP A 1 159 ? 0.115 0.413 15.230 1.00 97.44 159 ASP A C 1
ATOM 1291 O O . ASP A 1 159 ? 0.888 0.482 14.272 1.00 97.44 159 ASP A O 1
ATOM 1295 N N . ASN A 1 160 ? -0.569 -0.708 15.479 1.00 97.19 160 ASN A N 1
ATOM 1296 C CA . ASN A 1 160 ? -0.451 -1.905 14.646 1.00 97.19 160 ASN A CA 1
ATOM 1297 C C . ASN A 1 160 ? -0.855 -1.659 13.183 1.00 97.19 160 ASN A C 1
ATOM 1299 O O . ASN A 1 160 ? -0.239 -2.216 12.269 1.00 97.19 160 ASN A O 1
ATOM 1303 N N . LEU A 1 161 ? -1.901 -0.858 12.953 1.00 96.94 161 LEU A N 1
ATOM 1304 C CA . LEU A 1 161 ? -2.351 -0.483 11.613 1.00 96.94 161 LEU A CA 1
ATOM 1305 C C . LEU A 1 161 ? -1.338 0.439 10.926 1.00 96.94 161 LEU A C 1
ATOM 1307 O O . LEU A 1 161 ? -1.071 0.266 9.737 1.00 96.94 161 LEU A O 1
ATOM 1311 N N . GLN A 1 162 ? -0.760 1.384 11.666 1.00 96.56 162 GLN A N 1
ATOM 1312 C CA . GLN A 1 162 ? 0.248 2.310 11.165 1.00 96.56 162 GLN A CA 1
ATOM 1313 C C . GLN A 1 162 ? 1.534 1.579 10.770 1.00 96.56 162 GLN A C 1
ATOM 1315 O O . GLN A 1 162 ? 2.033 1.800 9.669 1.00 96.56 162 GLN A O 1
ATOM 1320 N N . THR A 1 163 ? 2.009 0.642 11.593 1.00 96.19 163 THR A N 1
ATOM 1321 C CA . THR A 1 163 ? 3.152 -0.219 11.253 1.00 96.19 163 THR A CA 1
ATOM 1322 C C . THR A 1 163 ? 2.867 -1.052 10.006 1.00 96.19 163 THR A C 1
ATOM 1324 O O . THR A 1 163 ? 3.646 -1.020 9.063 1.00 96.19 163 THR A O 1
ATOM 1327 N N . ALA A 1 164 ? 1.712 -1.726 9.931 1.00 95.94 164 ALA A N 1
ATOM 1328 C CA . ALA A 1 164 ? 1.360 -2.513 8.745 1.00 95.94 164 ALA A CA 1
ATOM 1329 C C . ALA A 1 164 ? 1.252 -1.654 7.470 1.00 95.94 164 ALA A C 1
ATOM 1331 O O . ALA A 1 164 ? 1.596 -2.108 6.382 1.00 95.94 164 ALA A O 1
ATOM 1332 N N . SER A 1 165 ? 0.788 -0.407 7.596 1.00 96.56 165 SER A N 1
ATOM 1333 C CA . SER A 1 165 ? 0.752 0.541 6.481 1.00 96.56 165 SER A CA 1
ATOM 1334 C C . SER A 1 165 ? 2.128 1.033 6.067 1.00 96.56 165 SER A C 1
ATOM 1336 O O . SER A 1 165 ? 2.313 1.321 4.887 1.00 96.56 165 SER A O 1
ATOM 1338 N N . LYS A 1 166 ? 3.057 1.182 7.012 1.00 96.56 166 LYS A N 1
ATOM 1339 C CA . LYS A 1 166 ? 4.438 1.549 6.714 1.00 96.56 166 LYS A CA 1
ATOM 1340 C C . LYS A 1 166 ? 5.094 0.441 5.894 1.00 96.56 166 LYS A C 1
ATOM 1342 O O . LYS A 1 166 ? 5.511 0.723 4.778 1.00 96.56 166 LYS A O 1
ATOM 1347 N N . ASP A 1 167 ? 5.028 -0.801 6.378 1.00 95.75 167 ASP A N 1
ATOM 1348 C CA . ASP A 1 167 ? 5.537 -1.984 5.669 1.00 95.75 167 ASP A CA 1
ATOM 1349 C C . ASP A 1 167 ? 4.961 -2.060 4.239 1.00 95.75 167 ASP A C 1
ATOM 1351 O O . ASP A 1 167 ? 5.684 -2.212 3.258 1.00 95.75 167 ASP A O 1
ATOM 1355 N N . PHE A 1 168 ? 3.640 -1.877 4.106 1.00 96.50 168 PHE A N 1
ATOM 1356 C CA . PHE A 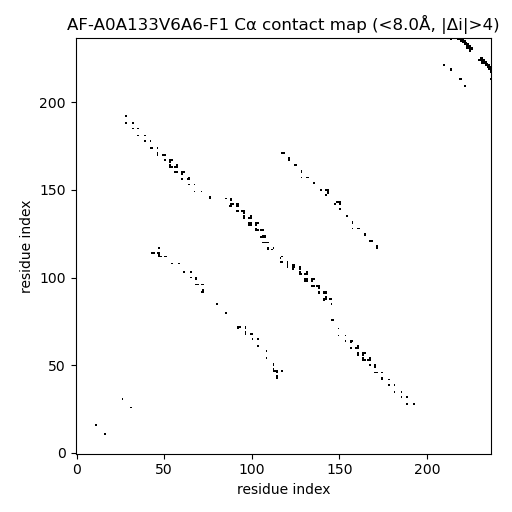1 168 ? 2.946 -1.885 2.816 1.00 96.50 168 PHE A CA 1
ATOM 1357 C C . PHE A 1 168 ? 3.436 -0.780 1.861 1.00 96.50 168 PHE A C 1
ATOM 1359 O O . PHE A 1 168 ? 3.692 -1.030 0.683 1.00 96.50 168 PHE A O 1
ATOM 1366 N N . ASN A 1 169 ? 3.554 0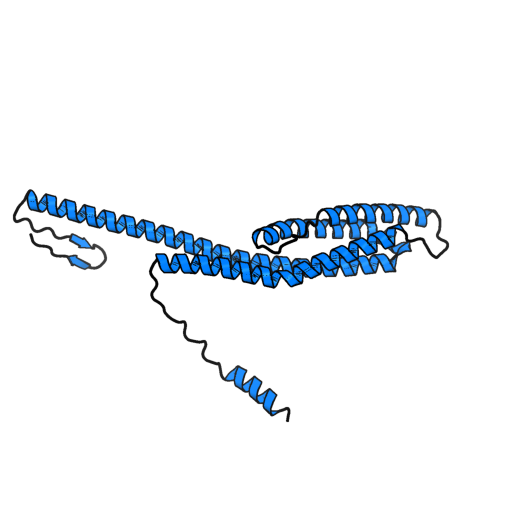.455 2.353 1.00 96.62 169 ASN A N 1
ATOM 1367 C CA . ASN A 1 169 ? 3.940 1.598 1.527 1.00 96.62 169 ASN A CA 1
ATOM 1368 C C . ASN A 1 169 ? 5.430 1.582 1.160 1.00 96.62 169 ASN A C 1
ATOM 1370 O O . ASN A 1 169 ? 5.774 2.023 0.067 1.00 96.62 169 ASN A O 1
ATOM 1374 N N . GLU A 1 170 ? 6.301 1.067 2.029 1.00 96.25 170 GLU A N 1
ATOM 1375 C CA . GLU A 1 170 ? 7.731 0.913 1.743 1.00 96.25 170 GLU A CA 1
ATOM 1376 C C . GLU A 1 170 ? 7.967 -0.095 0.615 1.00 96.25 170 GLU A C 1
ATOM 1378 O O . GLU A 1 170 ? 8.666 0.220 -0.349 1.00 96.25 170 GLU A O 1
ATOM 1383 N N . THR A 1 171 ? 7.316 -1.262 0.657 1.00 95.56 171 THR A N 1
ATOM 1384 C CA . THR A 1 171 ? 7.404 -2.250 -0.432 1.00 95.56 171 THR A CA 1
ATOM 1385 C C . THR A 1 171 ? 6.883 -1.686 -1.759 1.00 95.56 171 THR A C 1
ATOM 1387 O O . THR A 1 171 ? 7.518 -1.870 -2.802 1.00 95.56 171 THR A O 1
ATOM 1390 N N . LEU A 1 172 ? 5.770 -0.941 -1.736 1.00 96.06 172 LEU A N 1
ATOM 1391 C CA . LEU A 1 172 ? 5.258 -0.250 -2.925 1.00 96.06 172 LEU A CA 1
ATOM 1392 C C . LEU A 1 172 ? 6.245 0.789 -3.469 1.00 96.06 172 LEU A C 1
ATOM 1394 O O . LEU A 1 172 ? 6.478 0.831 -4.675 1.00 96.06 172 LEU A O 1
ATOM 1398 N N . ALA A 1 173 ? 6.810 1.629 -2.600 1.00 96.12 173 ALA A N 1
ATOM 1399 C CA . ALA A 1 173 ? 7.739 2.682 -2.997 1.00 96.12 173 ALA A CA 1
ATOM 1400 C C . ALA A 1 173 ? 9.012 2.098 -3.620 1.00 96.12 173 ALA A C 1
ATOM 1402 O O . ALA A 1 173 ? 9.386 2.495 -4.720 1.00 96.12 173 ALA A O 1
ATOM 1403 N N . ASN A 1 174 ? 9.614 1.096 -2.974 1.00 95.88 174 ASN A N 1
ATOM 1404 C CA . ASN A 1 174 ? 10.819 0.431 -3.471 1.00 95.88 174 ASN A CA 1
ATOM 1405 C C . ASN A 1 174 ? 10.595 -0.223 -4.840 1.00 95.88 174 ASN A C 1
ATOM 1407 O O . ASN A 1 174 ? 11.450 -0.146 -5.722 1.00 95.88 174 ASN A O 1
ATOM 1411 N N . THR A 1 175 ? 9.433 -0.846 -5.037 1.00 96.19 175 THR A N 1
ATOM 1412 C CA . THR A 1 175 ? 9.090 -1.468 -6.321 1.00 96.19 175 THR A CA 1
ATOM 1413 C C . THR A 1 175 ? 8.824 -0.413 -7.399 1.00 96.19 175 THR A C 1
ATOM 1415 O O . THR A 1 175 ? 9.296 -0.572 -8.519 1.00 96.19 175 THR A O 1
ATOM 1418 N N . ASN A 1 176 ? 8.142 0.693 -7.072 1.00 95.50 176 ASN A N 1
ATOM 1419 C CA . ASN A 1 176 ? 7.943 1.810 -8.004 1.00 95.50 176 ASN A CA 1
ATOM 1420 C C . ASN A 1 176 ? 9.270 2.410 -8.481 1.00 95.50 176 ASN A C 1
ATOM 1422 O O . ASN A 1 176 ? 9.411 2.663 -9.671 1.00 95.50 176 ASN A O 1
ATOM 1426 N N . THR A 1 177 ? 10.246 2.600 -7.588 1.00 97.25 177 THR A N 1
ATOM 1427 C CA . THR A 1 177 ? 11.578 3.094 -7.973 1.00 97.25 177 THR A CA 1
ATOM 1428 C C . THR A 1 177 ? 12.212 2.196 -9.034 1.00 97.25 177 THR A C 1
ATOM 1430 O O . THR A 1 177 ? 12.619 2.682 -10.083 1.00 97.25 177 THR A O 1
ATOM 1433 N N . ARG A 1 178 ? 12.196 0.875 -8.822 1.00 96.50 178 ARG A N 1
ATOM 1434 C CA . ARG A 1 178 ? 12.740 -0.097 -9.786 1.00 96.50 178 ARG A CA 1
ATOM 1435 C C . ARG A 1 178 ? 11.967 -0.130 -11.104 1.00 96.50 178 ARG A C 1
ATOM 1437 O O . ARG A 1 178 ? 12.558 -0.308 -12.163 1.00 96.50 178 ARG A O 1
ATOM 1444 N N . LEU A 1 179 ? 10.642 0.017 -11.059 1.00 96.69 179 LEU A N 1
ATOM 1445 C CA . LEU A 1 179 ? 9.828 0.098 -12.274 1.00 96.69 179 LEU A CA 1
ATOM 1446 C C . LEU A 1 179 ? 10.164 1.355 -13.084 1.00 96.69 179 LEU A C 1
ATOM 1448 O O . LEU A 1 179 ? 10.322 1.248 -14.297 1.00 96.69 179 LEU A O 1
ATOM 1452 N N . ASN A 1 180 ? 10.352 2.497 -12.416 1.00 96.19 180 ASN A N 1
ATOM 1453 C CA . ASN A 1 180 ? 10.742 3.748 -13.064 1.00 96.19 180 ASN A CA 1
ATOM 1454 C C . ASN A 1 180 ? 12.125 3.638 -13.723 1.00 96.19 180 ASN A C 1
ATOM 1456 O O . ASN A 1 180 ? 12.274 4.046 -14.867 1.00 96.19 180 ASN A O 1
ATOM 1460 N N . GLU A 1 181 ? 13.108 3.017 -13.063 1.00 96.44 181 GLU A N 1
ATOM 1461 C CA . GLU A 1 181 ? 14.428 2.746 -13.662 1.00 96.44 181 GLU A CA 1
ATOM 1462 C C . GLU A 1 181 ? 14.305 1.917 -14.957 1.00 96.44 181 GLU A C 1
ATOM 1464 O O . GLU A 1 181 ? 14.956 2.195 -15.966 1.00 96.44 181 GLU A O 1
ATOM 1469 N N . LEU A 1 182 ? 13.422 0.912 -14.969 1.00 96.00 182 LEU A N 1
ATOM 1470 C CA . LEU A 1 182 ? 13.147 0.110 -16.165 1.00 96.00 182 LEU A CA 1
ATOM 1471 C C . LEU A 1 182 ? 12.348 0.877 -17.235 1.00 96.00 182 LEU A C 1
ATOM 1473 O O . LEU A 1 182 ? 12.453 0.564 -18.424 1.00 96.00 182 LEU A O 1
ATOM 1477 N N . ASP A 1 183 ? 11.515 1.843 -16.852 1.00 95.50 183 ASP A N 1
ATOM 1478 C CA . ASP A 1 183 ? 10.842 2.757 -17.782 1.00 95.50 183 ASP A CA 1
ATOM 1479 C C . ASP A 1 183 ? 11.847 3.711 -18.444 1.00 95.50 183 ASP A C 1
ATOM 1481 O O . ASP A 1 183 ? 11.846 3.836 -19.670 1.00 95.50 183 ASP A O 1
ATOM 1485 N N . GLU A 1 184 ? 12.763 4.297 -17.673 1.00 95.56 184 GLU A N 1
ATOM 1486 C CA . GLU A 1 184 ? 13.847 5.154 -18.173 1.00 95.56 184 GLU A CA 1
ATOM 1487 C C . GLU A 1 184 ? 14.761 4.400 -19.148 1.00 95.56 184 GLU A C 1
ATOM 1489 O O . GLU A 1 184 ? 15.058 4.882 -20.249 1.00 95.56 184 GLU A O 1
ATOM 1494 N N . LEU A 1 185 ? 15.150 3.173 -18.793 1.00 94.00 185 LEU A N 1
ATOM 1495 C CA . LEU A 1 185 ? 15.970 2.326 -19.656 1.00 94.00 185 LEU A CA 1
ATOM 1496 C C . LEU A 1 185 ? 15.229 1.962 -20.952 1.00 94.00 185 LEU A C 1
ATOM 1498 O O . LEU A 1 185 ? 15.809 2.012 -22.038 1.00 94.00 185 LEU A O 1
ATOM 1502 N N . SER A 1 186 ? 13.928 1.672 -20.871 1.00 93.19 186 SER A N 1
ATOM 1503 C CA . SER A 1 186 ? 13.085 1.447 -22.052 1.00 93.19 186 SER A CA 1
ATOM 1504 C C . SER A 1 186 ? 12.988 2.686 -22.954 1.00 93.19 186 SER A C 1
ATOM 1506 O O . SER A 1 186 ? 12.994 2.549 -24.181 1.00 93.19 186 SER A O 1
ATOM 1508 N N . SER A 1 187 ? 12.908 3.888 -22.373 1.00 93.38 187 SER A N 1
ATOM 1509 C CA . SER A 1 187 ? 12.908 5.152 -23.125 1.00 93.38 187 SER A CA 1
ATOM 1510 C C . SER A 1 187 ? 14.231 5.341 -23.864 1.00 93.38 187 SER A C 1
ATOM 1512 O O . SER A 1 187 ? 14.248 5.546 -25.077 1.00 93.38 187 SER A O 1
ATOM 1514 N N . THR A 1 188 ? 15.346 5.142 -23.159 1.00 93.31 188 THR A N 1
ATOM 1515 C CA . THR A 1 188 ? 16.705 5.260 -23.711 1.00 93.31 188 THR A CA 1
ATOM 1516 C C . THR A 1 188 ? 16.930 4.29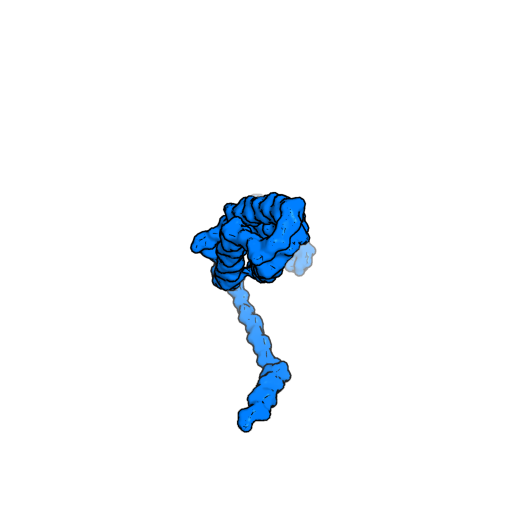3 -24.875 1.00 93.31 188 THR A C 1
ATOM 1518 O O . THR A 1 188 ? 17.522 4.644 -25.897 1.00 93.31 188 THR A O 1
ATOM 1521 N N . LEU A 1 189 ? 16.429 3.059 -24.763 1.00 91.81 189 LEU A N 1
ATOM 1522 C CA . LEU A 1 189 ? 16.511 2.085 -25.854 1.00 91.81 189 LEU A CA 1
ATOM 1523 C C . LEU A 1 189 ? 15.695 2.485 -27.076 1.00 91.81 189 LEU A C 1
ATOM 1525 O O . LEU A 1 189 ? 16.122 2.222 -28.199 1.00 91.81 189 LEU A O 1
ATOM 1529 N N . SER A 1 190 ? 14.543 3.116 -26.863 1.00 91.00 190 SER A N 1
ATOM 1530 C CA . SER A 1 190 ? 13.705 3.603 -27.958 1.00 91.00 190 SER A CA 1
ATOM 1531 C C . SER A 1 190 ? 14.408 4.737 -28.711 1.00 91.00 190 SER A C 1
ATOM 1533 O O . SER A 1 190 ? 14.491 4.699 -29.935 1.00 91.00 190 SER A O 1
ATOM 1535 N N . GLU A 1 191 ? 15.031 5.674 -27.990 1.00 92.69 191 GLU A N 1
ATOM 1536 C CA . GLU A 1 191 ? 15.849 6.737 -28.590 1.00 92.69 191 GLU A CA 1
ATOM 1537 C C . GLU A 1 191 ? 17.037 6.178 -29.382 1.00 92.69 191 GLU A C 1
ATOM 1539 O O . GLU A 1 191 ? 17.311 6.608 -30.506 1.00 92.69 191 GLU A O 1
ATOM 1544 N N . ARG A 1 192 ? 17.734 5.177 -28.828 1.00 91.75 192 ARG A N 1
ATOM 1545 C CA . ARG A 1 192 ? 18.841 4.508 -29.522 1.00 91.75 192 ARG A CA 1
ATOM 1546 C C . ARG A 1 192 ? 18.380 3.836 -30.813 1.00 91.75 192 ARG A C 1
ATOM 1548 O O . ARG A 1 192 ? 19.089 3.908 -31.817 1.00 91.75 192 ARG A O 1
ATOM 1555 N N . GLU A 1 193 ? 17.230 3.171 -30.799 1.00 91.00 193 GLU A N 1
ATOM 1556 C CA . GLU A 1 193 ? 16.682 2.536 -31.996 1.00 91.00 193 GLU A CA 1
ATOM 1557 C C . GLU A 1 193 ? 16.353 3.569 -33.081 1.00 91.00 193 GLU A C 1
ATOM 1559 O O . GLU A 1 193 ? 16.706 3.375 -34.245 1.00 91.00 193 GLU A O 1
ATOM 1564 N N . ASP A 1 194 ? 15.755 4.698 -32.705 1.00 93.06 194 ASP A N 1
ATOM 1565 C CA . ASP A 1 194 ? 15.465 5.790 -33.635 1.00 93.06 194 ASP A CA 1
ATOM 1566 C C . ASP A 1 194 ? 16.740 6.382 -34.246 1.00 93.06 194 ASP A C 1
ATOM 1568 O O . ASP A 1 194 ? 16.791 6.647 -35.452 1.00 93.06 194 ASP A O 1
ATOM 1572 N N . LEU A 1 195 ? 17.797 6.554 -33.446 1.00 93.31 195 LEU A N 1
ATOM 1573 C CA . LEU A 1 195 ? 19.100 7.003 -33.938 1.00 93.31 195 LEU A CA 1
ATOM 1574 C C . LEU A 1 195 ? 19.716 6.005 -34.921 1.00 93.31 195 LEU A C 1
ATOM 1576 O O . LEU A 1 195 ? 20.205 6.420 -35.972 1.00 93.31 195 LEU A O 1
ATOM 1580 N N . LEU A 1 196 ? 19.649 4.703 -34.632 1.00 91.62 196 LEU A N 1
ATOM 1581 C CA . LEU A 1 196 ? 20.131 3.667 -35.548 1.00 91.62 196 LEU A CA 1
ATOM 1582 C C . LEU A 1 196 ? 19.360 3.685 -36.868 1.00 91.62 196 LEU A C 1
ATOM 1584 O O . LEU A 1 196 ? 19.973 3.698 -37.933 1.00 91.62 196 LEU A O 1
ATOM 1588 N N . ARG A 1 197 ? 18.026 3.786 -36.815 1.00 92.50 197 ARG A N 1
ATOM 1589 C CA . ARG A 1 197 ? 17.185 3.915 -38.015 1.00 92.50 197 ARG A CA 1
ATOM 1590 C C . ARG A 1 197 ? 17.574 5.137 -38.853 1.00 92.50 197 ARG A C 1
ATOM 1592 O O . ARG A 1 197 ? 17.673 5.031 -40.076 1.00 92.50 197 ARG A O 1
ATOM 1599 N N . ARG A 1 198 ? 17.826 6.287 -38.216 1.00 94.12 198 ARG A N 1
ATOM 1600 C CA . ARG A 1 198 ? 18.286 7.514 -38.896 1.00 94.12 198 ARG A CA 1
ATOM 1601 C C . ARG A 1 198 ? 19.679 7.348 -39.500 1.00 94.12 198 ARG A C 1
ATOM 1603 O O . ARG A 1 198 ? 19.877 7.765 -40.638 1.00 94.12 198 ARG A O 1
ATOM 1610 N N . SER A 1 199 ? 20.605 6.715 -38.780 1.00 93.25 199 SER A N 1
ATOM 1611 C CA . SER A 1 199 ? 21.956 6.413 -39.273 1.00 93.25 199 SER A CA 1
ATOM 1612 C C . SER A 1 199 ? 21.900 5.575 -40.548 1.00 93.25 199 SER A C 1
ATOM 1614 O O . SER A 1 199 ? 22.428 5.982 -41.579 1.00 93.25 199 SER A O 1
ATOM 1616 N N . THR A 1 200 ? 21.149 4.469 -40.532 1.00 93.12 200 THR A N 1
ATOM 1617 C CA . THR A 1 200 ? 20.973 3.601 -41.705 1.00 93.12 200 THR A CA 1
ATOM 1618 C C . THR A 1 200 ? 20.291 4.322 -42.874 1.00 93.12 200 THR A C 1
ATOM 1620 O O . THR A 1 200 ? 20.608 4.070 -44.036 1.00 93.12 200 THR A O 1
ATOM 1623 N N . ALA A 1 201 ? 19.349 5.234 -42.609 1.00 92.88 201 ALA A N 1
ATOM 1624 C CA . ALA A 1 201 ? 18.725 6.036 -43.663 1.00 92.88 201 ALA A CA 1
ATOM 1625 C C . ALA A 1 201 ? 19.710 7.033 -44.303 1.00 92.88 201 ALA A C 1
ATOM 1627 O O . ALA A 1 201 ? 19.689 7.215 -45.523 1.00 92.88 201 ALA A O 1
ATOM 1628 N N . LEU A 1 202 ? 20.581 7.657 -43.502 1.00 92.81 202 LEU A N 1
ATOM 1629 C CA . LEU A 1 202 ? 21.635 8.547 -43.995 1.00 92.81 202 LEU A CA 1
ATOM 1630 C C . LEU A 1 202 ? 22.672 7.786 -44.823 1.00 92.81 202 LEU A C 1
ATOM 1632 O O . LEU A 1 202 ? 23.004 8.244 -45.912 1.00 92.81 202 LEU A O 1
ATOM 1636 N N . GLU A 1 203 ? 23.112 6.612 -44.368 1.00 89.31 203 GLU A N 1
ATOM 1637 C CA . GLU A 1 203 ? 24.022 5.735 -45.121 1.00 89.31 203 GLU A CA 1
ATOM 1638 C C . GLU A 1 203 ? 23.453 5.384 -46.501 1.00 89.31 203 GLU A C 1
ATOM 1640 O O . GLU A 1 203 ? 24.121 5.568 -47.518 1.00 89.31 203 GLU A O 1
ATOM 1645 N N . LYS A 1 204 ? 22.179 4.971 -46.570 1.00 91.31 204 LYS A N 1
ATOM 1646 C CA . LYS A 1 204 ? 21.502 4.699 -47.851 1.00 91.31 204 LYS A CA 1
ATOM 1647 C C . LYS A 1 204 ? 21.467 5.923 -48.767 1.00 91.31 204 LYS A C 1
ATOM 1649 O O . LYS A 1 204 ? 21.664 5.791 -49.972 1.00 91.31 204 LYS A O 1
ATOM 1654 N N . ARG A 1 205 ? 21.216 7.111 -48.209 1.00 91.88 205 ARG A N 1
ATOM 1655 C CA . ARG A 1 205 ? 21.174 8.362 -48.978 1.00 91.88 205 ARG A CA 1
ATOM 1656 C C . ARG A 1 205 ? 22.554 8.769 -49.490 1.00 91.88 205 ARG A C 1
ATOM 1658 O O . ARG A 1 205 ? 22.652 9.223 -50.623 1.00 91.88 205 ARG A O 1
ATOM 1665 N N . ILE A 1 206 ? 23.596 8.603 -48.677 1.00 86.81 206 ILE A N 1
ATOM 1666 C CA . ILE A 1 206 ? 24.987 8.837 -49.081 1.00 86.81 206 ILE A CA 1
ATOM 1667 C C . ILE A 1 206 ? 25.344 7.917 -50.247 1.00 86.81 206 ILE A C 1
ATOM 1669 O O . ILE A 1 206 ? 25.807 8.413 -51.268 1.00 86.81 206 ILE A O 1
ATOM 1673 N N . ASN A 1 207 ? 25.055 6.618 -50.133 1.00 85.31 207 ASN A N 1
ATOM 1674 C CA . ASN A 1 207 ? 25.338 5.654 -51.198 1.00 85.31 207 ASN A CA 1
ATOM 1675 C C . ASN A 1 207 ? 24.609 6.016 -52.500 1.00 85.31 207 ASN A C 1
ATOM 1677 O O . ASN A 1 207 ? 25.239 6.097 -53.545 1.00 85.31 207 ASN A O 1
ATOM 1681 N N . SER A 1 208 ? 23.320 6.366 -52.428 1.00 88.25 208 SER A N 1
ATOM 1682 C CA . SER A 1 208 ? 22.565 6.817 -53.606 1.00 88.25 208 SER A CA 1
ATOM 1683 C C . SER A 1 208 ? 23.151 8.072 -54.263 1.00 88.25 208 SER A C 1
ATOM 1685 O O . SER A 1 208 ? 23.117 8.181 -55.485 1.00 88.25 208 SER A O 1
ATOM 1687 N N . LEU A 1 209 ? 23.660 9.029 -53.480 1.00 85.94 209 LEU A N 1
ATOM 1688 C CA . LEU A 1 209 ? 24.304 10.231 -54.020 1.00 85.94 209 LEU A CA 1
ATOM 1689 C C . LEU A 1 209 ? 25.665 9.913 -54.647 1.00 85.94 209 LEU A C 1
ATOM 1691 O O . LEU A 1 209 ? 26.018 10.504 -55.662 1.00 85.94 209 LEU A O 1
ATOM 1695 N N . VAL A 1 210 ? 26.430 8.997 -54.047 1.00 83.00 210 VAL A N 1
ATOM 1696 C CA . VAL A 1 210 ? 27.691 8.500 -54.615 1.00 83.00 210 VAL A CA 1
ATOM 1697 C C . VAL A 1 210 ? 27.429 7.863 -55.977 1.00 83.00 210 VAL A C 1
ATOM 1699 O O . VAL A 1 210 ? 28.073 8.260 -56.946 1.00 83.00 210 VAL A O 1
ATOM 1702 N N . ASP A 1 211 ? 26.445 6.967 -56.065 1.00 84.12 211 ASP A N 1
ATOM 1703 C CA . ASP A 1 211 ? 26.065 6.299 -57.313 1.00 84.12 211 ASP A CA 1
ATOM 1704 C C . ASP A 1 211 ? 25.662 7.321 -58.394 1.00 84.12 211 ASP A C 1
ATOM 1706 O O . ASP A 1 211 ? 26.151 7.262 -59.521 1.00 84.12 211 ASP A O 1
ATOM 1710 N N . GLU A 1 212 ? 24.854 8.329 -58.036 1.00 85.81 212 GLU A N 1
ATOM 1711 C CA . GLU A 1 212 ? 24.446 9.404 -58.954 1.00 85.81 212 GLU A CA 1
ATOM 1712 C C . GLU A 1 212 ? 25.642 10.233 -59.465 1.00 85.81 212 GLU A C 1
ATOM 1714 O O . GLU A 1 212 ? 25.693 10.619 -60.637 1.00 85.81 212 GLU A O 1
ATOM 1719 N N . ILE A 1 213 ? 26.616 10.539 -58.599 1.00 80.69 213 ILE A N 1
ATOM 1720 C CA . ILE A 1 213 ? 27.811 11.303 -58.985 1.00 80.69 213 ILE A CA 1
ATOM 1721 C C . ILE A 1 213 ? 28.698 10.479 -59.920 1.00 80.69 213 ILE A C 1
ATOM 1723 O O . ILE A 1 213 ? 29.189 11.022 -60.912 1.00 80.69 213 ILE A O 1
ATOM 1727 N N . VAL A 1 214 ? 28.897 9.195 -59.614 1.00 79.69 214 VAL A N 1
ATOM 1728 C CA . VAL A 1 214 ? 29.682 8.267 -60.440 1.00 79.69 214 VAL A CA 1
ATOM 1729 C C . VAL A 1 214 ? 29.056 8.130 -61.829 1.00 79.69 214 VAL A C 1
ATOM 1731 O O . VAL A 1 214 ? 29.765 8.254 -62.827 1.00 79.69 214 VAL A O 1
ATOM 1734 N N . GLU A 1 215 ? 27.732 7.973 -61.913 1.00 80.19 215 GLU A N 1
ATOM 1735 C CA . GLU A 1 215 ? 27.007 7.878 -63.187 1.00 80.19 215 GLU A CA 1
ATOM 1736 C C . GLU A 1 215 ? 27.139 9.161 -64.025 1.00 80.19 215 GLU A C 1
ATOM 1738 O O . GLU A 1 215 ? 27.387 9.110 -65.231 1.00 80.19 215 GLU A O 1
ATOM 1743 N N . LYS A 1 216 ? 27.033 10.336 -63.390 1.00 82.94 216 LYS A N 1
ATOM 1744 C CA . LYS A 1 216 ? 27.156 11.635 -64.075 1.00 82.94 216 LYS A CA 1
ATOM 1745 C C . LYS A 1 216 ? 28.593 12.002 -64.452 1.00 82.94 216 LYS A C 1
ATOM 1747 O O . LYS A 1 216 ? 28.783 12.875 -65.302 1.00 82.94 216 LYS A O 1
ATOM 1752 N N . ARG A 1 217 ? 29.603 11.421 -63.797 1.00 75.62 217 ARG A N 1
ATOM 1753 C CA . ARG A 1 217 ? 31.028 11.745 -63.992 1.00 75.62 217 ARG A CA 1
ATOM 1754 C C . ARG A 1 217 ? 31.899 10.481 -63.949 1.00 75.62 217 ARG A C 1
ATOM 1756 O O . ARG A 1 217 ? 32.661 10.305 -62.990 1.00 75.62 217 ARG A O 1
ATOM 1763 N N . PRO A 1 218 ? 31.835 9.631 -64.987 1.00 67.62 218 PRO A N 1
ATOM 1764 C CA . PRO A 1 218 ? 32.633 8.410 -65.048 1.00 67.62 218 PRO A CA 1
ATOM 1765 C C . PRO A 1 218 ? 34.135 8.726 -64.943 1.00 67.62 218 PRO A C 1
ATOM 1767 O O . PRO A 1 218 ? 34.633 9.632 -65.614 1.00 67.62 218 PRO A O 1
ATOM 1770 N N . GLY A 1 219 ? 34.846 8.002 -64.070 1.00 65.44 219 GLY A N 1
ATOM 1771 C CA . GLY A 1 219 ? 36.262 8.232 -63.742 1.00 65.44 219 GLY A CA 1
ATOM 1772 C C . GLY A 1 219 ? 36.525 9.144 -62.530 1.00 65.44 219 GLY A C 1
ATOM 1773 O O . GLY A 1 219 ? 37.676 9.502 -62.279 1.00 65.44 219 GLY A O 1
ATOM 1774 N N . THR A 1 220 ? 35.491 9.538 -61.775 1.00 66.31 220 THR A N 1
ATOM 1775 C CA . THR A 1 220 ? 35.634 10.344 -60.546 1.00 66.31 220 THR A CA 1
ATOM 1776 C C . THR A 1 220 ? 35.845 9.456 -59.318 1.00 66.31 220 THR A C 1
ATOM 1778 O O . THR A 1 220 ? 34.968 8.679 -58.957 1.00 66.31 220 THR A O 1
ATOM 1781 N N . ILE A 1 221 ? 36.966 9.629 -58.609 1.00 63.81 221 ILE A N 1
ATOM 1782 C CA . ILE A 1 221 ? 37.205 8.975 -57.312 1.00 63.81 221 ILE A CA 1
ATOM 1783 C C . ILE A 1 221 ? 36.548 9.806 -56.205 1.00 63.81 221 ILE A C 1
ATOM 1785 O O . ILE A 1 221 ? 36.899 10.973 -56.014 1.00 63.81 221 ILE A O 1
ATOM 1789 N N . ILE A 1 222 ? 35.627 9.203 -55.450 1.00 64.88 222 ILE A N 1
ATOM 1790 C CA . ILE A 1 222 ? 34.996 9.830 -54.283 1.00 64.88 222 ILE A CA 1
ATOM 1791 C C . ILE A 1 222 ? 35.587 9.216 -53.017 1.00 64.88 222 ILE A C 1
ATOM 1793 O O . ILE A 1 222 ? 35.529 8.007 -52.807 1.00 64.88 222 ILE A O 1
ATOM 1797 N N . VAL A 1 223 ? 36.149 10.065 -52.158 1.00 64.31 223 VAL A N 1
ATOM 1798 C CA . VAL A 1 223 ? 36.695 9.655 -50.862 1.00 64.31 223 VAL A CA 1
ATOM 1799 C C . VAL A 1 223 ? 35.781 10.175 -49.764 1.00 64.31 223 VAL A C 1
ATOM 1801 O O . VAL A 1 223 ? 35.643 11.385 -49.584 1.00 64.31 223 VAL A O 1
ATOM 1804 N N . LEU A 1 224 ? 35.167 9.255 -49.021 1.00 65.50 224 LEU A N 1
ATOM 1805 C CA . LEU A 1 224 ? 34.399 9.569 -47.821 1.00 65.50 224 LEU A CA 1
ATOM 1806 C C . LEU A 1 224 ? 35.259 9.233 -46.597 1.00 65.50 224 LEU A C 1
ATOM 1808 O O . LEU A 1 224 ? 35.750 8.113 -46.448 1.00 65.50 224 LEU A O 1
ATOM 1812 N N . GLY A 1 225 ? 35.482 10.222 -45.733 1.00 55.50 225 GLY A N 1
ATOM 1813 C CA . GLY A 1 225 ? 36.294 10.077 -44.526 1.00 55.50 225 GLY A CA 1
ATOM 1814 C C . GLY A 1 225 ? 35.514 10.446 -43.270 1.00 55.50 225 GLY A C 1
ATOM 1815 O O . GLY A 1 225 ? 34.783 11.436 -43.257 1.00 55.50 225 GLY A O 1
ATOM 1816 N N . GLU A 1 226 ? 35.701 9.675 -42.199 1.00 54.91 226 GLU A N 1
ATOM 1817 C CA . GLU A 1 226 ? 35.227 10.052 -40.867 1.00 54.91 226 GLU A CA 1
ATOM 1818 C C . GLU A 1 226 ? 36.214 11.041 -40.231 1.00 54.91 226 GLU A C 1
ATOM 1820 O O . GLU A 1 226 ? 37.349 10.692 -39.903 1.00 54.91 226 GLU A O 1
ATOM 1825 N N . VAL A 1 227 ? 35.765 12.281 -40.015 1.00 51.00 227 VAL A N 1
ATOM 1826 C CA . VAL A 1 227 ? 36.588 13.403 -39.513 1.00 51.00 227 VAL A CA 1
ATOM 1827 C C . VAL A 1 227 ? 37.206 13.131 -38.126 1.00 51.00 227 VAL A C 1
ATOM 1829 O O . VAL A 1 227 ? 38.201 13.756 -37.771 1.00 51.00 227 VAL A O 1
ATOM 1832 N N . TYR A 1 228 ? 36.675 12.173 -37.356 1.00 45.00 228 TYR A N 1
ATOM 1833 C CA . TYR A 1 228 ? 37.056 11.949 -35.953 1.00 45.00 228 TYR A CA 1
ATOM 1834 C C . TYR A 1 228 ? 37.794 10.632 -35.659 1.00 45.00 228 TYR A C 1
ATOM 1836 O O . TYR A 1 228 ? 38.367 10.502 -34.581 1.00 45.00 228 TYR A O 1
ATOM 1844 N N . THR A 1 229 ? 37.823 9.662 -36.580 1.00 53.28 229 THR A N 1
ATOM 1845 C CA . THR A 1 229 ? 38.467 8.347 -36.352 1.00 53.28 229 THR A CA 1
ATOM 1846 C C . THR A 1 229 ? 39.745 8.146 -37.169 1.00 53.28 229 THR A C 1
ATOM 1848 O O . THR A 1 229 ? 40.448 7.156 -36.970 1.00 53.28 229 THR A O 1
ATOM 1851 N N . GLY A 1 230 ? 40.058 9.064 -38.095 1.00 43.75 230 GLY A N 1
ATOM 1852 C CA . GLY A 1 230 ? 41.199 8.937 -39.008 1.00 43.75 230 GLY A CA 1
ATOM 1853 C C . GLY A 1 230 ? 41.058 7.791 -40.017 1.00 43.75 230 GLY A C 1
ATOM 1854 O O . GLY A 1 230 ? 42.021 7.464 -40.706 1.00 43.75 230 GLY A O 1
ATOM 1855 N N . LYS A 1 231 ? 39.876 7.165 -40.112 1.00 44.44 231 LYS A N 1
ATOM 1856 C CA . LYS A 1 231 ? 39.601 6.098 -41.074 1.00 44.44 231 LYS A CA 1
ATOM 1857 C C . LYS A 1 231 ? 39.064 6.697 -42.370 1.00 44.44 231 LYS A C 1
ATOM 1859 O O . LYS A 1 231 ? 37.999 7.313 -42.406 1.00 44.44 231 LYS A O 1
ATOM 1864 N N . THR A 1 232 ? 39.830 6.511 -43.438 1.00 50.00 232 THR A N 1
ATOM 1865 C CA . THR A 1 232 ? 39.456 6.872 -44.806 1.00 50.00 232 THR A CA 1
ATOM 1866 C C . THR A 1 232 ? 38.935 5.625 -45.510 1.00 50.00 232 THR A C 1
ATOM 1868 O O . THR A 1 232 ? 39.652 4.626 -45.588 1.00 50.00 232 THR A O 1
ATOM 1871 N N . PHE A 1 233 ? 37.703 5.662 -46.015 1.00 48.19 233 PHE A N 1
ATOM 1872 C CA . PHE A 1 233 ? 37.176 4.588 -46.849 1.00 48.19 233 PHE A CA 1
ATOM 1873 C C . PHE A 1 233 ? 37.389 4.966 -48.314 1.00 48.19 233 PHE A C 1
ATOM 1875 O O . PHE A 1 233 ? 36.896 5.988 -48.794 1.00 48.19 233 PHE A O 1
ATOM 1882 N N . PHE A 1 234 ? 38.171 4.148 -49.015 1.00 44.41 234 PHE A N 1
ATOM 1883 C CA . PHE A 1 234 ? 38.376 4.278 -50.451 1.00 44.41 234 PHE A CA 1
ATOM 1884 C C . PHE A 1 234 ? 37.335 3.423 -51.161 1.00 44.41 234 PHE A C 1
ATOM 1886 O O . PHE A 1 234 ? 37.227 2.224 -50.912 1.00 44.41 234 PHE A O 1
ATOM 1893 N N . THR A 1 235 ? 36.565 4.029 -52.053 1.00 46.00 235 THR A N 1
ATOM 1894 C CA . THR A 1 235 ? 35.768 3.291 -53.026 1.00 46.00 235 THR A CA 1
ATOM 1895 C C . THR A 1 235 ? 36.020 3.917 -54.386 1.00 46.00 235 THR A C 1
ATOM 1897 O O . THR A 1 235 ? 35.781 5.102 -54.601 1.00 46.00 235 THR A O 1
ATOM 1900 N N . THR A 1 236 ? 36.607 3.122 -55.274 1.00 38.84 236 THR A N 1
ATOM 1901 C CA . THR A 1 236 ? 36.870 3.464 -56.672 1.00 38.84 236 THR A CA 1
ATOM 1902 C C . THR A 1 236 ? 35.776 2.843 -57.532 1.00 38.84 236 THR A C 1
ATOM 1904 O O . THR A 1 236 ? 35.575 1.631 -57.434 1.00 38.84 236 THR A O 1
ATOM 1907 N N . TYR A 1 237 ? 35.122 3.651 -58.368 1.00 48.97 237 TYR A N 1
ATOM 1908 C CA . TYR A 1 237 ? 34.220 3.207 -59.433 1.00 48.97 237 TYR A CA 1
ATOM 1909 C C . TYR A 1 237 ? 34.712 3.733 -60.781 1.00 48.97 237 TYR A C 1
ATOM 1911 O O . TYR A 1 237 ? 35.113 4.920 -60.837 1.00 48.97 237 TYR A O 1
#

Mean predicted aligned error: 11.11 Å